Protein AF-A0A2N0WSQ0-F1 (afdb_monomer)

Mean predicted aligned error: 8.9 Å

Secondary structure (DSSP, 8-state):
-----------------PPPPPEEEEEESB-HHHHTTSS--SS-HHHHHHHHHTTTTSSSPPPGGG--EEEEE-TT--S--GGGGGSS-EEEEEGGGPPSSHHHHHHHHHHHTT-SEEEEPPBGGGTT-SB-HHHHHHHHTTHHHHHHHHHTT-EEEE---TT-TTTTTTS-TTTEEEEEEEEESSSEEE-HHHHHHT--HHHHSSSPEEEEEEEE-TTSEEEEEETTEEEEEEEEEEEEETTEEE-PPPBTB-S-PPPHHHHHHHHHHHHHHHHHTS----

Nearest PDB structures (foldseek):
  7lm7-assembly1_A  TM=5.265E-01  e=1.079E+00  Streptococcus pseudopneumoniae 5247
  1e0j-assembly1_B  TM=3.834E-01  e=8.957E-01  Escherichia phage T7
  3cqk-assembly1_B  TM=4.034E-01  e=4.217E+00  Escherichia coli

Sequence (282 aa):
MNIKQKALVITFASLLPLSAVAGDILMTGHDVLLHNNQTGAGSSFSNVAIDYLRGVGTTTPTASGSYDIGLVRDPGGLANTTVLDDYGAFSTFDISTVTPGAAGEATFSTFLAGIDLLVIASQANCGGCALSLTGSNTLNSFDTEIASFFNAGGDIWANSGANVSTYYDFLPPAVAASGPSISGSTGFTATAAGLAIGFDNSMLNGHQTHNKFTTFDSSFTIFETRSSEVITIGLRGGTIDGGGIIIEPPEGSTVGIPEPGSLALVGLSLLGFGAARYSKPK

pLDDT: mean 84.83, std 15.8, range [39.84, 98.5]

Radius of gyration: 24.07 Å; Cα contacts (8 Å, |Δi|>4): 563; chains: 1; bounding box: 72×50×78 Å

Solvent-accessible surface area (backbone atoms only — not comparable to full-atom values): 15291 Å² total; per-residue (Å²): 137,86,82,80,82,77,85,82,82,80,81,81,78,79,77,70,79,72,76,62,53,31,14,22,38,39,40,30,13,33,39,48,56,66,37,55,76,72,68,82,57,99,63,36,58,65,57,40,53,51,40,48,52,40,28,59,94,56,98,75,46,58,55,52,71,73,40,18,35,32,37,40,27,28,83,94,23,79,46,67,65,67,78,55,66,71,32,22,58,71,48,76,43,51,43,62,79,49,57,87,52,75,71,31,50,53,54,51,46,57,53,57,75,70,34,42,32,45,34,40,49,20,23,33,88,66,80,58,34,16,16,41,72,67,24,39,57,50,49,32,73,41,27,68,54,47,37,51,41,25,40,65,39,25,23,39,38,38,38,9,37,21,82,42,59,63,51,45,47,34,42,45,73,50,44,37,38,49,27,68,58,47,81,49,38,67,72,39,40,46,32,77,61,15,44,73,61,62,45,45,45,72,57,55,27,63,32,55,27,26,20,29,52,75,50,55,37,86,80,48,45,62,25,26,29,42,85,91,42,36,34,27,38,34,39,73,45,31,32,65,53,101,60,29,73,42,71,67,72,61,93,81,57,87,79,69,74,77,56,72,64,59,60,48,50,55,52,50,51,54,51,48,59,59,54,67,74,67,72,72,86,128

Foldseek 3Di:
DDDDDDDDDDDPPPPPPPQQFFFKEKEFLFQQQQQQPVLVDPQGPVNLVVCVRQPPVHPHGDDFQQAEEEEEFAPPFGDHPVVNVSGHHYYYDHQLVADDDDVSLVVVLVRLVRGQEYEYWEECVPPRITHHPSSQVSLLSNLVSVLVSSSNHRYYYYYRPQQDQCNPSSAQPQAFTWDHFDWFQDQKAFDPVLVVSPDGRSNSHRTTRTTFTPHHHPQWDQGMDRVPTGGMIMHGRWHRDPRHTDRDDPPPPPDDPPPVVVVVVVVVVVVVVVVVVPDDDD

Structure (mmCIF, N/CA/C/O backbone):
data_AF-A0A2N0WSQ0-F1
#
_entry.id   AF-A0A2N0WSQ0-F1
#
loop_
_atom_site.group_PDB
_atom_site.id
_atom_site.type_symbol
_atom_site.label_atom_id
_atom_site.label_alt_id
_atom_site.label_comp_id
_atom_site.label_asym_id
_atom_site.label_entity_id
_atom_site.label_seq_id
_atom_site.pdbx_PDB_ins_code
_atom_site.Cartn_x
_atom_site.Cartn_y
_atom_site.Cartn_z
_atom_site.occupancy
_atom_site.B_iso_or_equiv
_atom_site.auth_seq_id
_atom_site.auth_comp_id
_atom_site.auth_asym_id
_atom_site.auth_atom_id
_atom_site.pdbx_PDB_model_num
ATOM 1 N N . MET A 1 1 ? -51.439 -25.057 44.926 1.00 42.56 1 MET A N 1
ATOM 2 C CA . MET A 1 1 ? -50.888 -23.886 44.208 1.00 42.56 1 MET A CA 1
ATOM 3 C C . MET A 1 1 ? -49.653 -24.365 43.449 1.00 42.56 1 MET A C 1
ATOM 5 O O . MET A 1 1 ? -48.633 -24.621 44.069 1.00 42.56 1 MET A O 1
ATOM 9 N N . ASN A 1 2 ? -49.792 -24.652 42.149 1.00 39.84 2 ASN A N 1
ATOM 10 C CA . ASN A 1 2 ? -48.773 -25.343 41.343 1.00 39.84 2 ASN A CA 1
ATOM 11 C C . ASN A 1 2 ? -47.818 -24.335 40.691 1.00 39.84 2 ASN A C 1
ATOM 13 O O . ASN A 1 2 ? -48.189 -23.666 39.729 1.00 39.84 2 ASN A O 1
ATOM 17 N N . ILE A 1 3 ? -46.589 -24.247 41.198 1.00 48.81 3 ILE A N 1
ATOM 18 C CA . ILE A 1 3 ? -45.524 -23.425 40.613 1.00 48.81 3 ILE A CA 1
ATOM 19 C C . ILE A 1 3 ? -44.856 -24.251 39.508 1.00 48.81 3 ILE A C 1
ATOM 21 O O . ILE A 1 3 ? -44.069 -25.155 39.778 1.00 48.81 3 ILE A O 1
ATOM 25 N N . LYS A 1 4 ? -45.201 -23.973 38.246 1.00 54.62 4 LYS A N 1
ATOM 26 C CA . LYS A 1 4 ? -44.533 -24.571 37.081 1.00 54.62 4 LYS A CA 1
ATOM 27 C C . LYS A 1 4 ? -43.138 -23.947 36.934 1.00 54.62 4 LYS A C 1
ATOM 29 O O . LYS A 1 4 ? -43.025 -22.807 36.492 1.00 54.62 4 LYS A O 1
ATOM 34 N N . GLN A 1 5 ? -42.087 -24.682 37.300 1.00 50.94 5 GLN A N 1
ATOM 35 C CA . GLN A 1 5 ? -40.702 -24.310 36.997 1.00 50.94 5 GLN A CA 1
ATOM 36 C C . GLN A 1 5 ? -40.478 -24.381 35.481 1.00 50.94 5 GLN A C 1
ATOM 38 O O . GLN A 1 5 ? -40.511 -25.457 34.890 1.00 50.94 5 GLN A O 1
ATOM 43 N N . LYS A 1 6 ? -40.269 -23.228 34.841 1.00 58.78 6 LYS A N 1
ATOM 44 C CA . LYS A 1 6 ? -39.796 -23.155 33.455 1.00 58.78 6 LYS A CA 1
ATOM 45 C C . LYS A 1 6 ? -38.272 -23.289 33.470 1.00 58.78 6 LYS A C 1
ATOM 47 O O . LYS A 1 6 ? -37.595 -22.461 34.073 1.00 58.78 6 LYS A O 1
ATOM 52 N N . ALA A 1 7 ? -37.744 -24.342 32.851 1.00 58.41 7 ALA A N 1
ATOM 53 C CA . ALA A 1 7 ? -36.309 -24.514 32.659 1.00 58.41 7 ALA A CA 1
ATOM 54 C C . ALA A 1 7 ? -35.811 -23.497 31.618 1.00 58.41 7 ALA A C 1
ATOM 56 O O . ALA A 1 7 ? -36.240 -23.526 30.467 1.00 58.41 7 ALA A O 1
ATOM 57 N N . LEU A 1 8 ? -34.938 -22.582 32.038 1.00 59.72 8 LEU A N 1
ATOM 58 C CA . LEU A 1 8 ? -34.211 -21.677 31.152 1.00 59.72 8 LEU A CA 1
ATOM 59 C C . LEU A 1 8 ? -32.975 -22.421 30.633 1.00 59.72 8 LEU A C 1
ATOM 61 O O . LEU A 1 8 ? -32.041 -22.668 31.397 1.00 59.72 8 LEU A O 1
ATOM 65 N N . VAL A 1 9 ? -32.992 -22.807 29.359 1.00 64.00 9 VAL A N 1
ATOM 66 C CA . VAL A 1 9 ? -31.817 -23.329 28.652 1.00 64.00 9 VAL A CA 1
ATOM 67 C C . VAL A 1 9 ? -31.031 -22.124 28.145 1.00 64.00 9 VAL A C 1
ATOM 69 O O . VAL A 1 9 ? -31.503 -21.407 27.269 1.00 64.00 9 VAL A O 1
ATOM 72 N N . ILE A 1 10 ? -29.865 -21.865 28.739 1.00 61.44 10 ILE A N 1
ATOM 73 C CA . ILE A 1 10 ? -28.917 -20.861 28.247 1.00 61.44 10 ILE A CA 1
ATOM 74 C C . ILE A 1 10 ? -27.939 -21.603 27.338 1.00 61.44 10 ILE A C 1
ATOM 76 O O . ILE A 1 10 ? -27.069 -22.326 27.822 1.00 61.44 10 ILE A O 1
ATOM 80 N N . THR A 1 11 ? -28.109 -21.464 26.027 1.00 61.38 11 THR A N 1
ATOM 81 C CA . THR A 1 11 ? -27.149 -21.971 25.043 1.00 61.38 11 THR A CA 1
ATOM 82 C C . THR A 1 11 ? -25.977 -20.995 24.987 1.00 61.38 11 THR A C 1
ATOM 84 O O . THR A 1 11 ? -26.106 -19.905 24.438 1.00 61.38 11 THR A O 1
ATOM 87 N N . PHE A 1 12 ? -24.838 -21.363 25.573 1.00 57.19 12 PHE A N 1
ATOM 88 C CA . PHE A 1 12 ? -23.581 -20.654 25.341 1.00 57.19 12 PHE A CA 1
ATOM 89 C C . PHE A 1 12 ? -23.039 -21.089 23.978 1.00 57.19 12 PHE A C 1
ATOM 91 O O . PHE A 1 12 ? -22.420 -22.144 23.860 1.00 57.19 12 PHE A O 1
ATOM 98 N N . ALA A 1 13 ? -23.306 -20.299 22.938 1.00 62.03 13 ALA A N 1
ATOM 99 C CA . ALA A 1 13 ? -22.526 -20.379 21.713 1.00 62.03 13 ALA A CA 1
ATOM 100 C C . ALA A 1 13 ? -21.128 -19.843 22.045 1.00 62.03 13 ALA A C 1
ATOM 102 O O . ALA A 1 13 ? -20.957 -18.646 22.269 1.00 62.03 13 ALA A O 1
ATOM 103 N N . SER A 1 14 ? -20.143 -20.734 22.155 1.00 55.84 14 SER A N 1
ATOM 104 C CA . SER A 1 14 ? -18.740 -20.340 22.179 1.00 55.84 14 SER A CA 1
ATOM 105 C C . SER A 1 14 ? -18.428 -19.701 20.829 1.00 55.84 14 SER A C 1
ATOM 107 O O . SER A 1 14 ? -18.216 -20.406 19.843 1.00 55.84 14 SER A O 1
ATOM 109 N N . LEU A 1 15 ? -18.469 -18.371 20.775 1.00 51.91 15 LEU A N 1
ATOM 110 C CA . LEU A 1 15 ? -17.869 -17.604 19.695 1.00 51.91 15 LEU A CA 1
ATOM 111 C C . LEU A 1 15 ? -16.370 -17.875 19.792 1.00 51.91 15 LEU A C 1
ATOM 113 O O . LEU A 1 15 ? -15.678 -17.272 20.610 1.00 51.91 15 LEU A O 1
ATOM 117 N N . LEU A 1 16 ? -15.893 -18.869 19.042 1.00 55.31 16 LEU A N 1
ATOM 118 C CA . LEU A 1 16 ? -14.468 -18.981 18.785 1.00 55.31 16 LEU A CA 1
ATOM 119 C C . LEU A 1 16 ? -14.087 -17.665 18.102 1.00 55.31 16 LEU A C 1
ATOM 121 O O . LEU A 1 16 ? -14.733 -17.330 17.103 1.00 55.31 16 LEU A O 1
ATOM 125 N N . PRO A 1 17 ? -13.139 -16.886 18.649 1.00 55.03 17 PRO A N 1
ATOM 126 C CA . PRO A 1 17 ? -12.597 -15.772 17.900 1.00 55.03 17 PRO A CA 1
ATOM 127 C C . PRO A 1 17 ? -12.022 -16.384 16.625 1.00 55.03 17 PRO A C 1
ATOM 129 O O . PRO A 1 17 ? -11.081 -17.174 16.682 1.00 55.03 17 PRO A O 1
ATOM 132 N N . LEU A 1 18 ? -12.662 -16.109 15.490 1.00 54.22 18 LEU A N 1
ATOM 133 C CA . LEU A 1 18 ? -11.999 -16.281 14.209 1.00 54.22 18 LEU A CA 1
ATOM 134 C C . LEU A 1 18 ? -10.769 -15.383 14.301 1.00 54.22 18 LEU A C 1
ATOM 136 O O . LEU A 1 18 ? -10.914 -14.222 14.702 1.00 54.22 18 LEU A O 1
ATOM 140 N N . SER A 1 19 ? -9.579 -15.928 14.042 1.00 56.22 19 SER A N 1
ATOM 141 C CA . SER A 1 19 ? -8.397 -15.086 13.922 1.00 56.22 19 SER A CA 1
ATOM 142 C C . SER A 1 19 ? -8.751 -13.988 12.935 1.00 56.22 19 SER A C 1
ATOM 144 O O . SER A 1 19 ? -9.238 -14.281 11.840 1.00 56.22 19 SER A O 1
ATOM 146 N N . ALA A 1 20 ? -8.587 -12.730 13.342 1.00 60.12 20 ALA A N 1
ATOM 147 C CA . ALA A 1 20 ? -8.616 -11.658 12.369 1.00 60.12 20 ALA A CA 1
ATOM 148 C C . ALA A 1 20 ? -7.551 -12.011 11.328 1.00 60.12 20 ALA A C 1
ATOM 150 O O . ALA A 1 20 ? -6.412 -12.334 11.684 1.00 60.12 20 ALA A O 1
ATOM 151 N N . VAL A 1 21 ? -7.962 -12.083 10.064 1.00 73.25 21 VAL A N 1
ATOM 152 C CA . VAL A 1 21 ? -7.012 -12.284 8.979 1.00 73.25 21 VAL A CA 1
ATOM 153 C C . VAL A 1 21 ? -6.207 -11.002 8.933 1.00 73.25 21 VAL A C 1
ATOM 155 O O . VAL A 1 21 ? -6.758 -9.925 8.762 1.00 73.25 21 VAL A O 1
ATOM 158 N N . ALA A 1 22 ? -4.924 -11.131 9.205 1.00 82.25 22 ALA A N 1
ATOM 159 C CA . ALA A 1 22 ? -3.946 -10.082 9.050 1.00 82.25 22 ALA A CA 1
ATOM 160 C C . ALA A 1 22 ? -3.953 -9.545 7.603 1.00 82.25 22 ALA A C 1
ATOM 162 O O . ALA A 1 22 ? -4.012 -10.351 6.674 1.00 82.25 22 ALA A O 1
ATOM 163 N N . GLY A 1 23 ? -3.904 -8.223 7.416 1.00 93.50 23 GLY A N 1
ATOM 164 C CA . GLY A 1 23 ? -3.898 -7.611 6.086 1.00 93.50 23 GLY A CA 1
ATOM 165 C C . GLY A 1 23 ? -2.594 -7.831 5.308 1.00 93.50 23 GLY A C 1
ATOM 166 O O . GLY A 1 23 ? -1.564 -8.271 5.841 1.00 93.50 23 GLY A O 1
ATOM 167 N N . ASP A 1 24 ? -2.626 -7.448 4.038 1.00 96.75 24 ASP A N 1
ATOM 168 C CA . ASP A 1 24 ? -1.500 -7.422 3.114 1.00 96.75 24 ASP A CA 1
ATOM 169 C C . ASP A 1 24 ? -1.030 -5.972 2.870 1.00 96.75 24 ASP A C 1
ATOM 171 O O . ASP A 1 24 ? -1.794 -5.005 2.909 1.00 96.75 24 ASP A O 1
ATOM 175 N N . ILE A 1 25 ? 0.269 -5.796 2.612 1.00 97.56 25 ILE A N 1
ATOM 176 C CA . ILE A 1 25 ? 0.863 -4.486 2.294 1.00 97.56 25 ILE A CA 1
ATOM 177 C C . ILE A 1 25 ? 1.639 -4.591 0.989 1.00 97.56 25 ILE A C 1
ATOM 179 O O . ILE A 1 25 ? 2.419 -5.522 0.795 1.00 97.56 25 ILE A O 1
ATOM 183 N N . LEU A 1 26 ? 1.513 -3.592 0.122 1.00 98.00 26 LEU A N 1
ATOM 184 C CA . LEU A 1 26 ? 2.417 -3.364 -0.997 1.00 98.00 26 LEU A CA 1
ATOM 185 C C . LEU A 1 26 ? 2.857 -1.906 -0.990 1.00 98.00 26 LEU A C 1
ATOM 187 O O . LEU A 1 26 ? 2.043 -0.986 -0.947 1.00 98.00 26 LEU A O 1
ATOM 191 N N . MET A 1 27 ? 4.163 -1.680 -1.048 1.00 97.38 27 MET A N 1
ATOM 192 C CA . MET A 1 27 ? 4.730 -0.338 -1.098 1.00 97.38 27 MET A CA 1
ATOM 193 C C . MET A 1 27 ? 5.705 -0.236 -2.252 1.00 97.38 27 MET A C 1
ATOM 195 O O . MET A 1 27 ? 6.513 -1.137 -2.484 1.00 97.38 27 MET A O 1
ATOM 199 N N . THR A 1 28 ? 5.639 0.877 -2.972 1.00 96.06 28 THR A N 1
ATOM 200 C CA . THR A 1 28 ? 6.492 1.112 -4.132 1.00 96.06 28 THR A CA 1
ATOM 201 C C . THR A 1 28 ? 7.039 2.530 -4.161 1.00 96.06 28 THR A C 1
ATOM 203 O O . THR A 1 28 ? 6.367 3.486 -3.784 1.00 96.06 28 THR A O 1
ATOM 206 N N . GLY A 1 29 ? 8.271 2.668 -4.646 1.00 94.38 29 GLY A N 1
ATOM 207 C CA . GLY A 1 29 ? 8.898 3.948 -4.952 1.00 94.38 29 GLY A CA 1
ATOM 208 C C . GLY A 1 29 ? 8.416 4.589 -6.256 1.00 94.38 29 GLY A C 1
ATOM 209 O O . GLY A 1 29 ? 8.861 5.693 -6.583 1.00 94.38 29 GLY A O 1
ATOM 210 N N . HIS A 1 30 ? 7.543 3.908 -7.006 1.00 92.88 30 HIS A N 1
ATOM 211 C CA . HIS A 1 30 ? 6.938 4.400 -8.244 1.00 92.88 30 HIS A CA 1
ATOM 212 C C . HIS A 1 30 ? 5.744 5.321 -7.989 1.00 92.88 30 HIS A C 1
ATOM 214 O O . HIS A 1 30 ? 4.991 5.167 -7.025 1.00 92.88 30 HIS A O 1
ATOM 220 N N . ASP A 1 31 ? 5.526 6.263 -8.899 1.00 88.62 31 ASP A N 1
ATOM 221 C CA . ASP A 1 31 ? 4.331 7.108 -8.972 1.00 88.62 31 ASP A CA 1
ATOM 222 C C . ASP A 1 31 ? 3.238 6.499 -9.868 1.00 88.62 31 ASP A C 1
ATOM 224 O O . ASP A 1 31 ? 2.673 7.133 -10.765 1.00 88.62 31 ASP A O 1
ATOM 228 N N . VAL A 1 32 ? 2.926 5.229 -9.602 1.00 89.19 32 VAL A N 1
ATOM 229 C CA . VAL A 1 32 ? 2.147 4.353 -10.488 1.00 89.19 32 VAL A CA 1
ATOM 230 C C . VAL A 1 32 ? 0.831 4.976 -10.936 1.00 89.19 32 VAL A C 1
ATOM 232 O O . VAL A 1 32 ? 0.532 4.955 -12.127 1.00 89.19 32 VAL A O 1
ATOM 235 N N . LEU A 1 33 ? 0.052 5.545 -10.011 1.00 86.69 33 LEU A N 1
ATOM 236 C CA . LEU A 1 33 ? -1.279 6.080 -10.319 1.00 86.69 33 LEU A CA 1
ATOM 237 C C . LEU A 1 33 ? -1.236 7.175 -11.400 1.00 86.69 33 LEU A C 1
ATOM 239 O O . LEU A 1 33 ? -2.073 7.182 -12.298 1.00 86.69 33 LEU A O 1
ATOM 243 N N . LEU A 1 34 ? -0.216 8.039 -11.386 1.00 84.06 34 LEU A N 1
ATOM 244 C CA . LEU A 1 34 ? -0.042 9.098 -12.386 1.00 84.06 34 LEU A CA 1
ATOM 245 C C . LEU A 1 34 ? 0.367 8.533 -13.758 1.00 84.06 34 LEU A C 1
ATOM 247 O O . LEU A 1 34 ? -0.054 9.042 -14.800 1.00 84.06 34 LEU A O 1
ATOM 251 N N . HIS A 1 35 ? 1.163 7.462 -13.767 1.00 81.56 35 HIS A N 1
ATOM 252 C CA . HIS A 1 35 ? 1.796 6.923 -14.973 1.00 81.56 35 HIS A CA 1
ATOM 253 C C . HIS A 1 35 ? 1.149 5.637 -15.511 1.00 81.56 35 HIS A C 1
ATOM 255 O O . HIS A 1 35 ? 1.645 5.069 -16.485 1.00 81.56 35 HIS A O 1
ATOM 261 N N . ASN A 1 36 ? 0.025 5.195 -14.940 1.00 73.62 36 ASN A N 1
ATOM 262 C CA . ASN A 1 36 ? -0.560 3.869 -15.169 1.00 73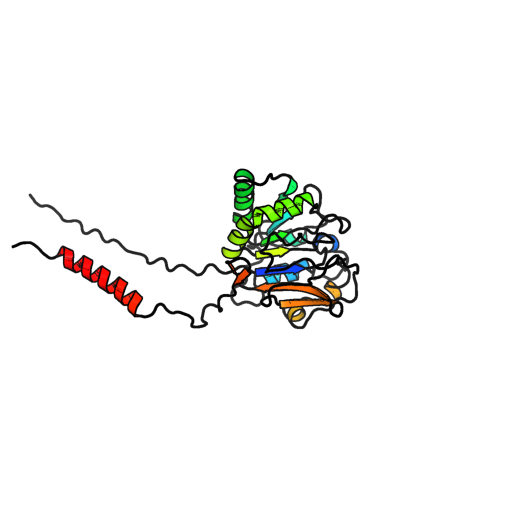.62 36 ASN A CA 1
ATOM 263 C C . ASN A 1 36 ? -0.928 3.547 -16.639 1.00 73.62 36 ASN A C 1
ATOM 265 O O . ASN A 1 36 ? -1.044 2.381 -16.996 1.00 73.62 36 ASN A O 1
ATOM 269 N N . ASN A 1 37 ? -1.047 4.556 -17.515 1.00 65.50 37 ASN A N 1
ATOM 270 C CA . ASN A 1 37 ? -1.377 4.385 -18.942 1.00 65.50 37 ASN A CA 1
ATOM 271 C C . ASN A 1 37 ? -0.247 4.792 -19.910 1.00 65.50 37 ASN A C 1
ATOM 273 O O . ASN A 1 37 ? -0.475 4.861 -21.118 1.00 65.50 37 ASN A O 1
ATOM 277 N N . GLN A 1 38 ? 0.959 5.097 -19.424 1.00 65.19 38 GLN A N 1
ATOM 278 C CA . GLN A 1 38 ? 2.028 5.619 -20.289 1.00 65.19 38 GLN A CA 1
ATOM 279 C C . GLN A 1 38 ? 2.790 4.539 -21.069 1.00 65.19 38 GLN A C 1
ATOM 281 O O . GLN A 1 38 ? 3.409 4.851 -22.084 1.00 65.19 38 GLN A O 1
ATOM 286 N N . THR A 1 39 ? 2.733 3.275 -20.647 1.00 58.28 39 THR A N 1
ATOM 287 C CA . THR A 1 39 ? 3.559 2.198 -21.222 1.00 58.28 39 THR A CA 1
ATOM 288 C C . THR A 1 39 ? 2.859 1.380 -22.311 1.00 58.28 39 THR A C 1
ATOM 290 O O . THR A 1 39 ? 3.507 0.574 -22.973 1.00 58.28 39 THR A O 1
ATOM 293 N N . GLY A 1 40 ? 1.556 1.584 -22.553 1.00 53.59 40 GLY A N 1
ATOM 294 C CA . GLY A 1 40 ? 0.809 0.905 -23.625 1.00 53.59 40 GLY A CA 1
ATOM 295 C C . GLY A 1 40 ? 0.697 -0.625 -23.489 1.00 53.59 40 GLY A C 1
ATOM 296 O O . GLY A 1 40 ? 0.152 -1.269 -24.385 1.00 53.59 40 GLY A O 1
ATOM 297 N N . ALA A 1 41 ? 1.191 -1.211 -22.394 1.00 48.31 41 ALA A N 1
ATOM 298 C CA . ALA A 1 41 ? 1.110 -2.636 -22.101 1.00 48.31 41 ALA A CA 1
ATOM 299 C C . ALA A 1 41 ? -0.162 -2.932 -21.292 1.00 48.31 41 ALA A C 1
ATOM 301 O O . ALA A 1 41 ? -0.418 -2.314 -20.263 1.00 48.31 41 ALA A O 1
ATOM 302 N N . GLY A 1 42 ? -0.972 -3.877 -21.774 1.00 43.56 42 GLY A N 1
ATOM 303 C CA . GLY A 1 42 ? -2.310 -4.220 -21.268 1.00 43.56 42 GLY A CA 1
ATOM 304 C C . GLY A 1 42 ? -2.385 -4.863 -19.874 1.00 43.56 42 GLY A C 1
ATOM 305 O O . GLY A 1 42 ? -3.411 -5.450 -19.548 1.00 43.56 42 GLY A O 1
ATOM 306 N N . SER A 1 43 ? -1.345 -4.753 -19.051 1.00 55.66 43 SER A N 1
ATOM 307 C CA . SER A 1 43 ? -1.357 -5.102 -17.629 1.00 55.66 43 SER A CA 1
ATOM 308 C C . SER A 1 43 ? -0.728 -3.952 -16.856 1.00 55.66 43 SER A C 1
ATOM 310 O O . SER A 1 43 ? 0.492 -3.806 -16.793 1.00 55.66 43 SER A O 1
ATOM 312 N N . SER A 1 44 ? -1.581 -3.092 -16.319 1.00 82.44 44 SER A N 1
ATOM 313 C CA . SER A 1 44 ? -1.161 -1.942 -15.534 1.00 82.44 44 SER A CA 1
ATOM 314 C C . SER A 1 44 ? -0.531 -2.441 -14.221 1.00 82.44 44 SER A C 1
ATOM 316 O O . SER A 1 44 ? -1.024 -3.403 -13.629 1.00 82.44 44 SER A O 1
ATOM 318 N N . PHE A 1 45 ? 0.563 -1.822 -13.757 1.00 91.31 45 PHE A N 1
ATOM 319 C CA . PHE A 1 45 ? 1.192 -2.136 -12.461 1.00 91.31 45 PHE A CA 1
ATOM 320 C C . PHE A 1 45 ? 0.142 -2.224 -11.344 1.00 91.31 45 PHE A C 1
ATOM 322 O O . PHE A 1 45 ? 0.199 -3.115 -10.499 1.00 91.31 45 PHE A O 1
ATOM 329 N N . SER A 1 46 ? -0.849 -1.326 -11.377 1.00 91.81 46 SER A N 1
ATOM 330 C CA . SER A 1 46 ? -1.959 -1.293 -10.424 1.00 91.81 46 SER A CA 1
ATOM 331 C C . SER A 1 46 ? -2.749 -2.599 -10.373 1.00 91.81 46 SER A C 1
ATOM 333 O O . SER A 1 46 ? -3.082 -3.038 -9.282 1.00 91.81 46 SER A O 1
ATOM 335 N N . ASN A 1 47 ? -3.001 -3.256 -11.510 1.00 92.75 47 ASN A N 1
ATOM 336 C CA . ASN A 1 47 ? -3.726 -4.530 -11.518 1.00 92.75 47 ASN A CA 1
ATOM 337 C C . ASN A 1 47 ? -2.954 -5.626 -10.794 1.00 92.75 47 ASN A C 1
ATOM 339 O O . ASN A 1 47 ? -3.530 -6.337 -9.984 1.00 92.75 47 ASN A O 1
ATOM 343 N N . VAL A 1 48 ? -1.645 -5.726 -11.033 1.00 94.94 48 VAL A N 1
ATOM 344 C CA . VAL A 1 48 ? -0.802 -6.702 -10.330 1.00 94.94 48 VAL A CA 1
ATOM 345 C C . VAL A 1 48 ? -0.723 -6.386 -8.837 1.00 94.94 48 VAL A C 1
ATOM 347 O O . VAL A 1 48 ? -0.800 -7.296 -8.017 1.00 94.94 48 VAL A O 1
ATOM 350 N N . ALA A 1 49 ? -0.618 -5.105 -8.472 1.00 95.81 49 ALA A N 1
ATOM 351 C CA . ALA A 1 49 ? -0.604 -4.693 -7.073 1.00 95.81 49 ALA A CA 1
ATOM 352 C C . ALA A 1 49 ? -1.916 -5.048 -6.353 1.00 95.81 49 ALA A C 1
ATOM 354 O O . ALA A 1 49 ? -1.879 -5.627 -5.272 1.00 95.81 49 ALA A O 1
ATOM 355 N N . ILE A 1 50 ? -3.068 -4.759 -6.963 1.00 96.50 50 ILE A N 1
ATOM 356 C CA . ILE A 1 50 ? -4.380 -5.046 -6.370 1.00 96.50 50 ILE A CA 1
ATOM 357 C C . ILE A 1 50 ? -4.660 -6.553 -6.364 1.00 96.50 50 ILE A C 1
ATOM 359 O O . ILE A 1 50 ? -5.152 -7.071 -5.367 1.00 96.50 50 ILE A O 1
ATOM 363 N N . ASP A 1 51 ? -4.292 -7.283 -7.422 1.00 96.88 51 ASP A N 1
ATOM 364 C CA . ASP A 1 51 ? -4.368 -8.747 -7.457 1.00 96.88 51 ASP A CA 1
ATOM 365 C C . ASP A 1 51 ? -3.528 -9.381 -6.346 1.00 96.88 51 ASP A C 1
ATOM 367 O O . ASP A 1 51 ? -3.974 -10.320 -5.683 1.00 96.88 51 ASP A O 1
ATOM 371 N N . TYR A 1 52 ? -2.329 -8.853 -6.105 1.00 97.56 52 TYR A N 1
ATOM 372 C CA . TYR A 1 52 ? -1.502 -9.288 -4.992 1.00 97.56 52 TYR A CA 1
ATOM 373 C C . TYR A 1 52 ? -2.202 -9.070 -3.642 1.00 97.56 52 TYR A C 1
ATOM 375 O O . TYR A 1 52 ? -2.248 -10.022 -2.863 1.00 97.56 52 TYR A O 1
ATOM 383 N N . LEU A 1 53 ? -2.756 -7.880 -3.394 1.00 97.69 53 LEU A N 1
ATOM 38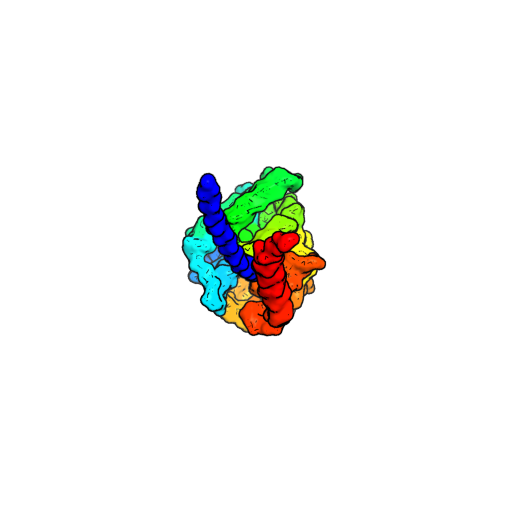4 C CA . LEU A 1 53 ? -3.365 -7.505 -2.109 1.00 97.69 53 LEU A CA 1
ATOM 385 C C . LEU A 1 53 ? -4.668 -8.255 -1.834 1.00 97.69 53 LEU A C 1
ATOM 387 O O . LEU A 1 53 ? -4.828 -8.835 -0.774 1.00 97.69 53 LEU A O 1
ATOM 391 N N . ARG A 1 54 ? -5.538 -8.418 -2.837 1.00 96.81 54 ARG A N 1
ATOM 392 C CA . ARG A 1 54 ? -6.762 -9.230 -2.693 1.00 96.81 54 ARG A CA 1
ATOM 393 C C . ARG A 1 54 ? -6.493 -10.738 -2.592 1.00 96.81 54 ARG A C 1
ATOM 395 O O . ARG A 1 54 ? -7.422 -11.542 -2.673 1.00 96.81 54 ARG A O 1
ATOM 402 N N . GLY A 1 55 ? -5.228 -11.154 -2.516 1.00 95.94 55 GLY A N 1
ATOM 403 C CA . GLY A 1 55 ? -4.834 -12.535 -2.283 1.00 95.94 55 GLY A CA 1
ATOM 404 C C . GLY A 1 55 ? -4.834 -13.437 -3.518 1.00 95.94 55 GLY A C 1
ATOM 405 O O . GLY A 1 55 ? -4.929 -14.659 -3.362 1.00 95.94 55 GLY A O 1
ATOM 406 N N . VAL A 1 56 ? -4.708 -12.918 -4.748 1.00 95.38 56 VAL A N 1
ATOM 407 C CA . VAL A 1 56 ? -4.514 -13.779 -5.934 1.00 95.38 56 VAL A CA 1
ATOM 408 C C . VAL A 1 56 ? -3.288 -14.668 -5.732 1.00 95.38 56 VAL A C 1
ATOM 410 O O . VAL A 1 56 ? -2.242 -14.244 -5.232 1.00 95.38 56 VAL A O 1
ATOM 413 N N . GLY A 1 57 ? -3.443 -15.946 -6.077 1.00 92.31 57 GLY A N 1
ATOM 414 C CA . GLY A 1 57 ? -2.438 -16.977 -5.823 1.00 92.31 57 GLY A CA 1
ATOM 415 C C . GLY A 1 57 ? -2.481 -17.575 -4.411 1.00 92.31 57 GLY A C 1
ATOM 416 O O . GLY A 1 57 ? -1.686 -18.468 -4.130 1.00 92.31 57 GLY A O 1
ATOM 417 N N . THR A 1 58 ? -3.393 -17.136 -3.534 1.00 91.38 58 THR A N 1
ATOM 418 C CA . THR A 1 58 ? -3.699 -17.815 -2.259 1.00 91.38 58 THR A CA 1
ATOM 419 C C . THR A 1 58 ? -4.913 -18.743 -2.390 1.00 91.38 58 THR A C 1
ATOM 421 O O . THR A 1 58 ? -5.519 -18.869 -3.456 1.00 91.38 58 THR A O 1
ATOM 424 N N . THR A 1 59 ? -5.277 -19.420 -1.299 1.00 88.81 59 THR A N 1
ATOM 425 C CA . THR A 1 59 ? -6.442 -20.314 -1.232 1.00 88.81 59 THR A CA 1
ATOM 426 C C . THR A 1 59 ? -7.783 -19.585 -1.216 1.00 88.81 59 THR A C 1
ATOM 428 O O . THR A 1 59 ? -8.800 -20.197 -1.539 1.00 88.81 59 THR A O 1
ATOM 431 N N . THR A 1 60 ? -7.806 -18.310 -0.826 1.00 89.06 60 THR A N 1
ATOM 432 C CA . THR A 1 60 ? -9.036 -17.544 -0.573 1.00 89.06 60 THR A CA 1
ATOM 4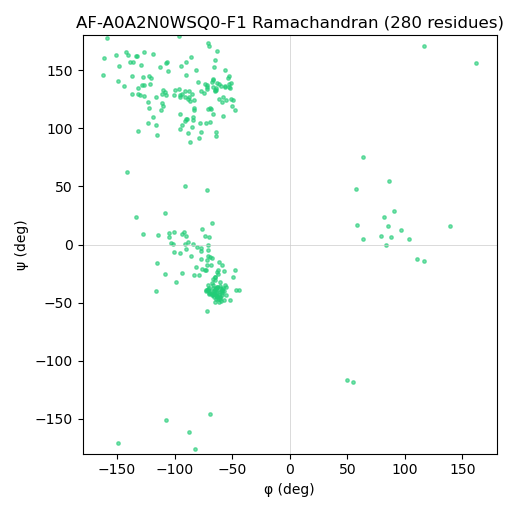33 C C . THR A 1 60 ? -8.904 -16.099 -1.065 1.00 89.06 60 THR A C 1
ATOM 435 O O . THR A 1 60 ? -8.965 -15.180 -0.253 1.00 89.06 60 THR A O 1
ATOM 438 N N . PRO A 1 61 ? -8.703 -15.867 -2.377 1.00 94.81 61 PRO A N 1
ATOM 439 C CA . PRO A 1 61 ? -8.677 -14.512 -2.912 1.00 94.81 61 PRO A CA 1
ATOM 440 C C . PRO A 1 61 ? -10.051 -13.844 -2.796 1.00 94.81 61 PRO A C 1
ATOM 442 O O . PRO A 1 61 ? -11.077 -14.470 -3.087 1.00 94.81 61 PRO A O 1
ATOM 445 N N . THR A 1 62 ? -10.067 -12.552 -2.484 1.00 95.69 62 THR A N 1
ATOM 446 C CA . THR A 1 62 ? -11.272 -11.727 -2.597 1.00 95.69 62 THR A CA 1
ATOM 447 C C . THR A 1 62 ? -11.583 -11.484 -4.076 1.00 95.69 62 THR A C 1
ATOM 449 O O . THR A 1 62 ? -10.697 -11.241 -4.910 1.00 95.69 62 THR A O 1
ATOM 452 N N . ALA A 1 63 ? -12.860 -11.614 -4.441 1.00 96.69 63 ALA A N 1
ATOM 453 C CA . ALA A 1 63 ? -13.319 -11.360 -5.802 1.00 96.69 63 ALA A CA 1
ATOM 454 C C . ALA A 1 63 ? -13.174 -9.867 -6.131 1.00 96.69 63 ALA A C 1
ATOM 456 O O . ALA A 1 63 ? -13.561 -9.030 -5.324 1.00 96.69 63 ALA A O 1
ATOM 457 N N . SER A 1 64 ? -12.664 -9.530 -7.321 1.00 96.25 64 SER A N 1
ATOM 458 C CA . SER A 1 64 ? -12.378 -8.135 -7.693 1.00 96.25 64 SER A CA 1
ATOM 459 C C . SER A 1 64 ? -13.592 -7.211 -7.551 1.00 96.25 64 SER A C 1
ATOM 461 O O . SER A 1 64 ? -13.471 -6.143 -6.972 1.00 96.25 64 SER A O 1
ATOM 463 N N . GLY A 1 65 ? -14.778 -7.649 -7.991 1.00 96.75 65 GLY A N 1
ATOM 464 C CA . GLY A 1 65 ? -16.027 -6.879 -7.883 1.00 96.75 65 GLY A CA 1
ATOM 465 C C . GLY A 1 65 ? -16.627 -6.789 -6.472 1.00 96.75 65 GLY A C 1
ATOM 466 O O . GLY A 1 65 ? -17.762 -6.346 -6.323 1.00 96.75 65 GLY A O 1
ATOM 467 N N . SER A 1 66 ? -15.926 -7.273 -5.448 1.00 96.88 66 SER A N 1
ATOM 468 C CA . SER A 1 66 ? -16.307 -7.174 -4.031 1.00 96.88 66 SER A CA 1
ATOM 469 C C . SER A 1 66 ? -15.129 -6.720 -3.170 1.00 96.88 66 SER A C 1
ATOM 471 O O . SER A 1 66 ? -15.080 -7.066 -1.999 1.00 96.88 66 SER A O 1
ATOM 473 N N . TYR A 1 67 ? -14.159 -6.046 -3.786 1.00 97.75 67 TYR A N 1
ATOM 474 C CA . TYR A 1 67 ? -12.963 -5.546 -3.131 1.00 97.75 67 TYR A CA 1
ATOM 475 C C . TYR A 1 67 ? -12.991 -4.021 -3.204 1.00 97.75 67 TYR A C 1
ATOM 477 O O . TYR A 1 67 ? -12.656 -3.432 -4.236 1.00 97.75 67 TYR A O 1
ATOM 485 N N . ASP A 1 68 ? -13.517 -3.408 -2.151 1.00 97.94 68 ASP A N 1
ATOM 486 C CA . ASP A 1 68 ? -13.807 -1.984 -2.069 1.00 97.94 68 ASP A CA 1
ATOM 487 C C . ASP A 1 68 ? -12.509 -1.196 -1.835 1.00 97.94 68 ASP A C 1
ATOM 489 O O . ASP A 1 68 ? -11.691 -1.527 -0.977 1.00 97.94 68 ASP A O 1
ATOM 493 N N . ILE A 1 69 ? -12.294 -0.134 -2.609 1.00 97.94 69 ILE A N 1
ATOM 494 C CA . ILE A 1 69 ? -11.040 0.622 -2.639 1.00 97.94 69 ILE A CA 1
ATOM 495 C C . ILE A 1 69 ? -11.278 2.051 -2.153 1.00 97.94 69 ILE A C 1
ATOM 497 O O . ILE A 1 69 ? -12.103 2.793 -2.695 1.00 97.94 69 ILE A O 1
ATOM 501 N N . GLY A 1 70 ? -10.488 2.478 -1.171 1.00 96.94 70 GLY A N 1
ATOM 502 C CA . GLY A 1 70 ? -10.418 3.859 -0.716 1.00 96.94 70 GLY A CA 1
ATOM 503 C C . GLY A 1 70 ? -9.087 4.497 -1.068 1.00 96.94 70 GLY A C 1
ATOM 504 O O . GLY A 1 70 ? -8.029 3.967 -0.751 1.00 96.94 70 GLY A O 1
ATOM 505 N N . LEU A 1 71 ? -9.128 5.675 -1.682 1.00 95.75 71 LEU A N 1
ATOM 506 C CA . LEU A 1 71 ? -7.936 6.411 -2.088 1.00 95.75 71 LEU A CA 1
ATOM 507 C C . LEU A 1 71 ? -7.750 7.697 -1.289 1.00 95.75 71 LEU A C 1
ATOM 509 O O . LEU A 1 71 ? -8.537 8.639 -1.408 1.00 95.75 71 LEU A O 1
ATOM 513 N N . VAL A 1 72 ? -6.665 7.751 -0.523 1.00 95.81 72 VAL A N 1
ATOM 514 C CA . VAL A 1 72 ? -6.255 8.922 0.253 1.00 95.81 72 VAL A CA 1
ATOM 515 C C . VAL A 1 72 ? -5.389 9.850 -0.591 1.00 95.81 72 VAL A C 1
ATOM 517 O O . VAL A 1 72 ? -4.376 9.443 -1.169 1.00 95.81 72 VAL A O 1
ATOM 520 N N . ARG A 1 73 ? -5.789 11.121 -0.640 1.00 94.19 73 ARG A N 1
ATOM 521 C CA . ARG A 1 73 ? -5.134 12.189 -1.404 1.00 94.19 73 ARG A CA 1
ATOM 522 C C . ARG A 1 73 ? -5.489 13.566 -0.851 1.00 94.19 73 ARG A C 1
ATOM 524 O O . ARG A 1 73 ? -6.328 13.685 0.026 1.00 94.19 73 ARG A O 1
ATOM 531 N N . ASP A 1 74 ? -4.927 14.612 -1.429 1.00 93.19 74 ASP A N 1
ATOM 532 C CA . ASP A 1 74 ? -5.422 15.979 -1.326 1.00 93.19 74 ASP A CA 1
ATOM 533 C C . ASP A 1 74 ? -6.426 16.318 -2.441 1.00 93.19 74 ASP A C 1
ATOM 535 O O . ASP A 1 74 ? -6.391 15.716 -3.528 1.00 93.19 74 ASP A O 1
ATOM 539 N N . PRO A 1 75 ? -7.293 17.326 -2.210 1.00 88.12 75 PRO A N 1
ATOM 540 C CA . PRO A 1 75 ? -8.229 17.813 -3.211 1.00 88.12 75 PRO A CA 1
ATOM 541 C C . PRO A 1 75 ? -7.548 18.184 -4.533 1.00 88.12 75 PRO A C 1
ATOM 543 O O . PRO A 1 75 ? -6.538 18.886 -4.568 1.00 88.12 75 PRO A O 1
ATOM 546 N N . GLY A 1 76 ? -8.155 17.759 -5.644 1.00 76.38 76 GLY A N 1
ATOM 547 C CA . GLY A 1 76 ? -7.761 18.168 -6.998 1.00 76.38 76 GLY A CA 1
ATOM 548 C C . GLY A 1 76 ? -6.537 17.457 -7.589 1.00 76.38 76 GLY A C 1
ATOM 549 O O . GLY A 1 76 ? -6.092 17.849 -8.664 1.00 76.38 76 GLY A O 1
ATOM 550 N N . GLY A 1 77 ? -5.997 16.431 -6.919 1.00 67.12 77 GLY A N 1
ATOM 551 C CA . GLY A 1 77 ? -4.630 15.969 -7.175 1.00 67.12 77 GLY A CA 1
ATOM 552 C C . GLY A 1 77 ? -4.392 14.695 -7.996 1.00 67.12 77 GLY A C 1
ATOM 553 O O . GLY A 1 77 ? -3.227 14.343 -8.125 1.00 67.12 77 GLY A O 1
ATOM 554 N N . LEU A 1 78 ? -5.383 13.969 -8.538 1.00 65.31 78 LEU A N 1
ATOM 555 C CA . LEU A 1 78 ? -5.070 12.715 -9.260 1.00 65.31 78 LEU A CA 1
ATOM 556 C C . LEU A 1 78 ? -5.271 12.749 -10.766 1.00 65.31 78 LEU A C 1
ATOM 558 O O . LEU A 1 78 ? -6.343 13.078 -11.272 1.00 65.31 78 LEU A O 1
ATOM 562 N N . ALA A 1 79 ? -4.242 12.242 -11.438 1.00 60.44 79 ALA A N 1
ATOM 563 C CA . ALA A 1 79 ? -4.311 11.670 -12.761 1.00 60.44 79 ALA A CA 1
ATOM 564 C C . ALA A 1 79 ? -4.684 10.184 -12.647 1.00 60.44 79 ALA A C 1
ATOM 566 O O . ALA A 1 79 ? -4.010 9.416 -11.975 1.00 60.44 79 ALA A O 1
ATOM 567 N N . ASN A 1 80 ? -5.768 9.815 -13.323 1.00 72.62 80 ASN A N 1
ATOM 568 C CA . ASN A 1 80 ? -6.090 8.461 -13.764 1.00 72.62 80 ASN A CA 1
ATOM 569 C C . ASN A 1 80 ? -6.319 7.364 -12.701 1.00 72.62 80 ASN A C 1
ATOM 571 O O . ASN A 1 80 ? -5.535 6.432 -12.544 1.00 72.62 80 ASN A O 1
ATOM 575 N N . THR A 1 81 ? -7.480 7.417 -12.050 1.00 83.75 81 THR A N 1
ATOM 576 C CA . THR A 1 81 ? -7.974 6.357 -11.156 1.00 83.75 81 THR A CA 1
ATOM 577 C C . THR A 1 81 ? -8.809 5.297 -11.871 1.00 83.75 81 THR A C 1
ATOM 579 O O . THR A 1 81 ? -9.375 4.453 -11.194 1.00 83.75 81 THR A O 1
ATOM 582 N N . THR A 1 82 ? -8.908 5.307 -13.208 1.00 84.38 82 THR A N 1
ATOM 583 C CA . THR A 1 82 ? -9.884 4.455 -13.920 1.00 84.38 82 THR A CA 1
ATOM 584 C C . THR A 1 82 ? -9.646 2.966 -13.707 1.00 84.38 82 THR A C 1
ATOM 586 O O . THR A 1 82 ? -10.571 2.179 -13.804 1.00 84.38 82 THR A O 1
ATOM 589 N N . VAL A 1 83 ? -8.407 2.572 -13.406 1.00 83.75 83 VAL A N 1
ATOM 590 C CA . VAL A 1 83 ? -8.079 1.184 -13.060 1.00 83.75 83 VAL A CA 1
ATOM 591 C C . VAL A 1 83 ? -8.743 0.729 -11.758 1.00 83.75 83 VAL A C 1
ATOM 593 O O . VAL A 1 83 ? -9.003 -0.451 -11.582 1.00 83.75 83 VAL A O 1
ATOM 596 N N . LEU A 1 84 ? -9.020 1.656 -10.839 1.00 88.12 84 LEU A N 1
ATOM 597 C CA . LEU A 1 84 ? -9.666 1.352 -9.564 1.00 88.12 84 LEU A CA 1
ATOM 598 C C . LEU A 1 84 ? -11.173 1.120 -9.746 1.00 88.12 84 LEU A C 1
ATOM 600 O O . LEU A 1 84 ? -11.774 0.433 -8.928 1.00 88.12 84 LEU A O 1
ATOM 604 N N . ASP A 1 85 ? -11.757 1.626 -10.839 1.00 86.75 85 ASP A N 1
ATOM 605 C CA . ASP A 1 85 ? -13.181 1.465 -11.161 1.00 86.75 85 ASP A CA 1
ATOM 606 C C . ASP A 1 85 ? -13.533 0.026 -11.604 1.00 86.75 85 ASP A C 1
ATOM 608 O O . ASP A 1 85 ? -14.711 -0.327 -11.653 1.00 86.75 85 ASP A O 1
ATOM 612 N N . ASP A 1 86 ? -12.533 -0.814 -11.913 1.00 89.62 86 ASP A N 1
ATOM 613 C CA . ASP A 1 86 ? -12.716 -2.221 -12.314 1.00 89.62 86 ASP A CA 1
ATOM 614 C C . ASP A 1 86 ? -12.933 -3.180 -11.115 1.00 89.62 86 ASP A C 1
ATOM 616 O O . ASP A 1 86 ? -13.123 -4.389 -11.305 1.00 89.62 86 ASP A O 1
ATOM 620 N N . TYR A 1 87 ? -12.896 -2.660 -9.883 1.00 93.81 87 TYR A N 1
ATOM 621 C CA . TYR A 1 87 ? -13.018 -3.423 -8.634 1.00 93.81 87 TYR A CA 1
ATOM 622 C C . TYR A 1 87 ? -14.379 -3.182 -7.952 1.00 93.81 87 TYR A C 1
ATOM 624 O O . TYR A 1 87 ? -15.386 -3.001 -8.638 1.00 93.81 87 TYR A O 1
ATOM 632 N N . G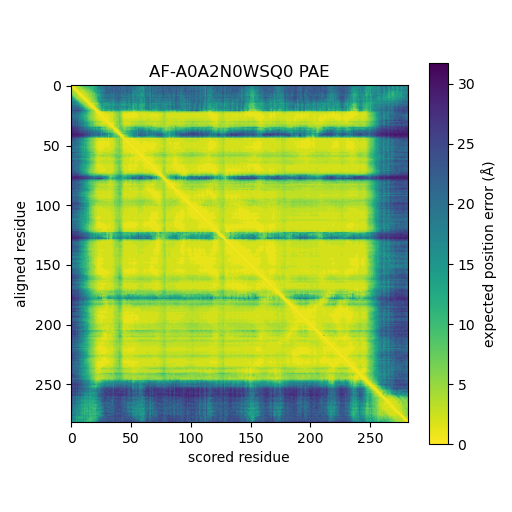LY A 1 88 ? -14.455 -3.282 -6.621 1.00 95.75 88 GLY A N 1
ATOM 633 C CA . GLY A 1 88 ? -15.672 -3.029 -5.852 1.00 95.75 88 GLY A CA 1
ATOM 634 C C . GLY A 1 88 ? -16.080 -1.552 -5.850 1.00 95.75 88 GLY A C 1
ATOM 635 O O . GLY A 1 88 ? -15.912 -0.813 -6.821 1.00 95.75 88 GLY A O 1
ATOM 636 N N . ALA A 1 89 ? -16.647 -1.090 -4.741 1.00 97.06 89 ALA A N 1
ATOM 637 C CA . ALA A 1 89 ? -16.916 0.323 -4.541 1.00 97.06 89 ALA A CA 1
ATOM 638 C C . ALA A 1 89 ? -15.602 1.115 -4.495 1.00 97.06 89 ALA A C 1
ATOM 640 O O . ALA A 1 89 ? -14.672 0.763 -3.777 1.00 97.06 89 ALA A O 1
ATOM 641 N N . PHE A 1 90 ? -15.547 2.227 -5.226 1.00 95.25 90 PHE A N 1
ATOM 642 C CA . PHE A 1 90 ? -14.422 3.154 -5.188 1.00 95.25 90 PHE A CA 1
ATOM 643 C C . PHE A 1 90 ? -14.811 4.445 -4.466 1.00 95.25 90 PHE A C 1
ATOM 645 O O . PHE A 1 90 ? -15.839 5.063 -4.763 1.00 95.25 90 PHE A O 1
ATOM 652 N N . SER A 1 91 ? -13.975 4.877 -3.525 1.00 95.81 91 SER A N 1
ATOM 653 C CA . SER A 1 91 ? -14.156 6.127 -2.791 1.00 95.81 91 SER A CA 1
ATOM 654 C C . SER A 1 91 ? -12.838 6.879 -2.613 1.00 95.81 91 SER A C 1
ATOM 656 O O . SER A 1 91 ? -11.748 6.312 -2.678 1.00 95.81 91 SER A O 1
ATOM 658 N N . THR A 1 92 ? -12.922 8.193 -2.400 1.00 94.88 92 THR A N 1
ATOM 659 C CA . THR A 1 92 ? -11.749 9.040 -2.149 1.00 94.88 92 THR A CA 1
ATOM 660 C C . THR A 1 92 ? -11.874 9.755 -0.817 1.00 94.88 92 THR A C 1
ATOM 662 O O . THR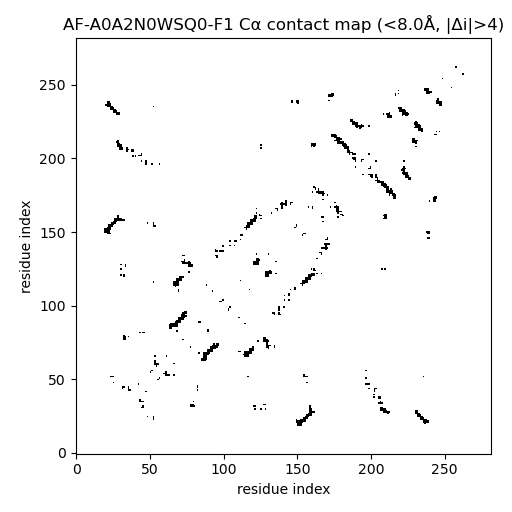 A 1 92 ? -12.966 10.204 -0.465 1.00 94.88 92 THR A O 1
ATOM 665 N N . PHE A 1 93 ? -10.747 9.942 -0.138 1.00 95.88 93 PHE A N 1
ATOM 666 C CA . PHE A 1 93 ? -10.652 10.690 1.107 1.00 95.88 93 PHE A CA 1
ATOM 667 C C . PHE A 1 93 ? -9.654 11.839 0.968 1.00 95.88 93 PHE A C 1
ATOM 669 O O . PHE A 1 93 ? -8.462 11.618 0.739 1.00 95.88 93 PHE A O 1
ATOM 676 N N . ASP A 1 94 ? -10.152 13.066 1.113 1.00 95.50 94 ASP A N 1
ATOM 677 C CA . ASP A 1 94 ? -9.359 14.285 0.969 1.00 95.50 94 ASP A CA 1
ATOM 678 C C . ASP A 1 94 ? -8.677 14.649 2.301 1.00 95.50 94 ASP A C 1
ATOM 680 O O . ASP A 1 94 ? -9.212 15.400 3.121 1.00 95.50 94 ASP A O 1
ATOM 684 N N . ILE A 1 95 ? -7.479 14.116 2.529 1.00 95.81 95 ILE A N 1
ATOM 685 C CA . ILE A 1 95 ? -6.794 14.126 3.829 1.00 95.81 95 ILE A CA 1
ATOM 686 C C . ILE A 1 95 ? -6.458 15.528 4.344 1.00 95.81 95 ILE A C 1
ATOM 688 O O . ILE A 1 95 ? -6.596 15.789 5.536 1.00 95.81 95 ILE A O 1
ATOM 692 N N . SER A 1 96 ? -6.087 16.471 3.472 1.00 90.75 96 SER A N 1
ATOM 693 C CA . SER A 1 96 ? -5.801 17.859 3.881 1.00 90.75 96 SER A CA 1
ATOM 694 C C . SER A 1 96 ? -7.028 18.647 4.330 1.00 90.75 96 SER A C 1
ATOM 696 O O . SER A 1 96 ? -6.876 19.737 4.881 1.00 90.75 96 SER A O 1
ATOM 698 N N . THR A 1 97 ? -8.239 18.124 4.123 1.00 91.75 97 THR A N 1
ATOM 699 C CA . THR A 1 97 ? -9.470 18.749 4.635 1.00 91.75 97 THR A CA 1
ATOM 700 C C . THR A 1 97 ? -9.788 18.330 6.068 1.00 91.75 97 THR A C 1
ATOM 702 O O . THR A 1 97 ? -10.650 18.930 6.713 1.00 91.75 97 THR A O 1
ATOM 705 N N . VAL A 1 98 ? -9.073 17.331 6.589 1.00 94.06 98 VAL A N 1
ATOM 706 C CA . VAL A 1 98 ? -9.296 16.768 7.917 1.00 94.06 98 VAL A CA 1
ATOM 707 C C . VAL A 1 98 ? -8.287 17.341 8.901 1.00 94.06 98 VAL A C 1
ATOM 709 O O . VAL A 1 98 ? -7.091 17.423 8.635 1.00 94.06 98 VAL A O 1
ATOM 712 N N . THR A 1 99 ? -8.783 17.760 10.064 1.00 96.12 99 THR A N 1
ATOM 713 C CA . THR A 1 99 ? -7.939 18.190 11.184 1.00 96.12 99 THR A CA 1
ATOM 714 C C . THR A 1 99 ? -7.736 17.010 12.136 1.00 96.12 99 THR A C 1
ATOM 716 O O . THR A 1 99 ? -8.743 16.439 12.565 1.00 96.12 99 THR A O 1
ATOM 719 N N . PRO A 1 100 ? -6.487 16.654 12.492 1.00 96.00 100 PRO A N 1
ATOM 720 C CA . PRO A 1 100 ? -6.212 15.612 13.479 1.00 96.00 100 PRO A CA 1
ATOM 721 C C . PRO A 1 100 ? -6.886 15.864 14.834 1.00 96.00 100 PRO A C 1
ATOM 723 O O . PRO A 1 100 ? -7.087 17.013 15.243 1.00 96.00 100 PRO A O 1
ATOM 726 N N . GLY A 1 101 ? -7.212 14.780 15.536 1.00 96.06 101 GLY A N 1
ATOM 727 C CA . GLY A 1 101 ? -7.987 14.764 16.775 1.00 96.06 101 GLY A CA 1
ATOM 728 C C . GLY A 1 101 ? -9.307 14.008 16.619 1.00 96.06 101 GLY A C 1
ATOM 729 O O . GLY A 1 101 ? -9.729 13.705 15.505 1.00 96.06 101 GLY A O 1
ATOM 730 N N . ALA A 1 102 ? -10.003 13.775 17.734 1.00 96.06 102 ALA A N 1
ATOM 731 C CA . ALA A 1 102 ? -11.147 12.856 17.838 1.00 96.06 102 ALA A CA 1
ATOM 732 C C . ALA A 1 102 ? -12.190 12.920 16.701 1.00 96.06 102 ALA A C 1
ATOM 734 O O . ALA A 1 102 ? -12.719 11.895 16.281 1.00 96.06 102 ALA A O 1
ATOM 735 N N . ALA A 1 103 ? -12.517 14.113 16.192 1.00 96.88 103 ALA A N 1
ATOM 736 C CA . ALA A 1 103 ? -13.462 14.248 15.081 1.00 96.88 103 ALA A CA 1
ATOM 737 C C . ALA A 1 103 ? -12.867 13.797 13.732 1.00 96.88 103 ALA A C 1
ATOM 739 O O . ALA A 1 103 ? -13.560 13.152 12.943 1.00 96.88 103 ALA A O 1
ATOM 740 N N . GLY A 1 104 ? -11.599 14.126 13.469 1.00 97.25 104 GLY A N 1
ATOM 741 C CA . GLY A 1 104 ? -10.874 13.669 12.285 1.00 97.25 104 GLY A CA 1
ATOM 742 C C . GLY A 1 104 ? -10.623 12.166 12.323 1.00 97.25 104 GLY A C 1
ATOM 743 O O . GLY A 1 104 ? -10.914 11.488 11.345 1.00 97.25 104 GLY A O 1
ATOM 744 N N . GLU A 1 105 ? -10.211 11.648 13.481 1.00 97.62 105 GLU A N 1
ATOM 745 C CA . GLU A 1 105 ? -10.004 10.217 13.760 1.00 97.62 105 GLU A CA 1
ATOM 746 C C . GLU A 1 105 ? -11.287 9.412 13.507 1.00 97.62 105 GLU A C 1
ATOM 748 O O . GLU A 1 105 ? -11.284 8.424 12.772 1.00 97.62 105 GLU A O 1
ATOM 753 N N . ALA A 1 106 ? -12.429 9.882 14.024 1.00 97.75 106 ALA A N 1
ATOM 754 C CA . ALA A 1 106 ? -13.728 9.253 13.783 1.00 97.75 106 ALA A CA 1
ATOM 755 C C . ALA A 1 106 ? -14.150 9.309 12.304 1.00 97.75 106 ALA A C 1
ATOM 757 O O . ALA A 1 106 ? -14.713 8.346 11.776 1.00 97.75 106 ALA A O 1
ATOM 758 N N . THR A 1 107 ? -13.878 10.428 11.626 1.00 97.88 107 THR A N 1
ATOM 759 C CA . THR A 1 107 ? -14.182 10.594 10.195 1.00 97.88 107 THR A CA 1
ATOM 760 C C . THR A 1 107 ? -13.343 9.638 9.349 1.00 97.88 107 THR A C 1
ATOM 762 O O . THR A 1 107 ? -13.880 8.966 8.470 1.00 97.88 107 THR A O 1
ATOM 765 N N . PHE A 1 108 ? -12.048 9.529 9.643 1.00 98.31 108 PHE A N 1
ATOM 766 C CA . PHE A 1 108 ? -11.137 8.642 8.931 1.00 98.31 108 PHE A CA 1
ATOM 767 C C . PHE A 1 108 ? -11.424 7.165 9.223 1.00 98.31 108 PHE A C 1
ATOM 769 O O . PHE A 1 108 ? -11.522 6.374 8.293 1.00 98.31 108 PHE A O 1
ATOM 776 N N . SER A 1 109 ? -11.713 6.805 10.476 1.00 98.25 109 SER A N 1
ATOM 777 C CA . SER A 1 109 ? -12.162 5.453 10.847 1.00 98.25 109 SER A CA 1
ATOM 778 C C . SER A 1 109 ? -13.447 5.043 10.122 1.00 98.25 109 SER A C 1
ATOM 780 O O . SER A 1 109 ? -13.581 3.904 9.688 1.00 98.25 109 SER A O 1
ATOM 782 N N . THR A 1 110 ? -14.395 5.974 9.962 1.00 98.19 110 THR A N 1
ATOM 783 C CA . THR A 1 110 ? -15.638 5.720 9.211 1.00 98.19 110 THR A CA 1
ATOM 784 C C . THR A 1 110 ? -15.352 5.445 7.737 1.00 98.19 110 THR A C 1
ATOM 786 O O . THR A 1 110 ? -16.000 4.588 7.144 1.00 98.19 110 THR A O 1
ATOM 789 N N . PHE A 1 111 ? -14.384 6.154 7.152 1.00 98.44 111 PHE A N 1
ATOM 790 C CA . PHE A 1 111 ? -13.921 5.893 5.792 1.00 98.44 111 PHE A CA 1
ATOM 791 C C . PHE A 1 111 ? -13.248 4.516 5.677 1.00 98.44 111 PHE A C 1
ATOM 793 O O . PHE A 1 111 ? -13.645 3.735 4.817 1.00 98.44 111 PHE A O 1
ATOM 800 N N . LEU A 1 112 ? -12.308 4.188 6.573 1.00 98.25 112 LEU A N 1
ATOM 801 C CA . LEU A 1 112 ? -11.603 2.898 6.583 1.00 98.25 112 LEU A CA 1
ATOM 802 C C . LEU A 1 112 ? -12.552 1.703 6.763 1.00 98.25 112 LEU A C 1
ATOM 804 O O . LEU A 1 112 ? -12.355 0.665 6.149 1.00 98.25 112 LEU A O 1
ATOM 808 N N . ALA A 1 113 ? -13.614 1.848 7.557 1.00 97.50 113 ALA A N 1
ATOM 809 C CA . ALA A 1 113 ? -14.600 0.787 7.774 1.00 97.50 113 ALA A CA 1
ATOM 810 C C . ALA A 1 113 ? -15.455 0.448 6.534 1.00 97.50 113 ALA A C 1
ATOM 812 O O . ALA A 1 113 ? -16.204 -0.528 6.567 1.00 97.50 113 ALA A O 1
ATOM 813 N N . GLY A 1 114 ? -15.411 1.274 5.485 1.00 97.44 114 GLY A N 1
ATOM 814 C CA . GLY A 1 114 ? -16.175 1.089 4.249 1.00 97.44 114 GLY A CA 1
ATOM 815 C C . GLY A 1 114 ? -15.352 0.587 3.065 1.00 97.44 114 GLY A C 1
ATOM 816 O O . GLY A 1 114 ? -15.849 0.661 1.944 1.00 97.44 114 GLY A O 1
ATOM 817 N N . ILE A 1 115 ? -14.104 0.169 3.286 1.00 98.44 115 ILE A N 1
ATOM 818 C CA . ILE A 1 115 ? -13.177 -0.268 2.238 1.00 98.44 115 ILE A CA 1
ATOM 819 C C . ILE A 1 115 ? -12.449 -1.544 2.666 1.00 98.44 115 ILE A C 1
ATOM 821 O O . ILE A 1 115 ? -12.302 -1.803 3.858 1.00 98.44 115 ILE A O 1
ATOM 825 N N . ASP A 1 116 ? -11.951 -2.298 1.692 1.00 98.25 116 ASP A N 1
ATOM 826 C CA . ASP A 1 116 ? -11.046 -3.432 1.895 1.00 98.25 116 ASP A CA 1
ATOM 827 C C . ASP A 1 116 ? -9.583 -3.026 1.657 1.00 98.25 116 ASP A C 1
ATOM 829 O O . ASP A 1 116 ? -8.683 -3.532 2.320 1.00 98.25 116 ASP A O 1
ATOM 833 N N . LEU A 1 117 ? -9.336 -2.076 0.745 1.00 98.31 117 LEU A N 1
ATOM 834 C CA . LEU A 1 117 ? -8.001 -1.597 0.380 1.00 98.31 117 LEU A CA 1
ATOM 835 C C . LEU A 1 117 ? -7.857 -0.084 0.572 1.00 98.31 117 LEU A C 1
ATOM 837 O O . LEU A 1 117 ? -8.539 0.713 -0.076 1.00 98.31 117 LEU A O 1
ATOM 841 N N . LEU A 1 118 ? -6.874 0.311 1.379 1.00 98.44 118 LEU A N 1
ATOM 842 C CA . LEU A 1 118 ? -6.385 1.678 1.501 1.00 98.44 118 LEU A CA 1
ATOM 843 C C . LEU A 1 118 ? -5.258 1.946 0.493 1.00 98.44 118 LEU A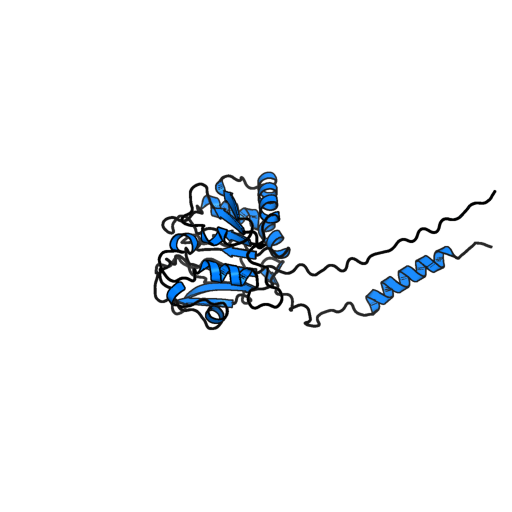 C 1
ATOM 845 O O . LEU A 1 118 ? -4.121 1.508 0.670 1.00 98.44 118 LEU A O 1
ATOM 849 N N . VAL A 1 119 ? -5.545 2.733 -0.540 1.00 96.62 119 VAL A N 1
ATOM 850 C CA . VAL A 1 119 ? -4.543 3.242 -1.483 1.00 96.62 119 VAL A CA 1
ATOM 851 C C . VAL A 1 119 ? -4.093 4.634 -1.056 1.00 96.62 119 VAL A C 1
ATOM 853 O O . VAL A 1 119 ? -4.904 5.539 -0.865 1.00 96.62 119 VAL A O 1
ATOM 856 N N . ILE A 1 120 ? -2.784 4.837 -0.962 1.00 95.81 120 ILE A N 1
ATOM 857 C CA . ILE A 1 120 ? -2.178 6.116 -0.595 1.00 95.81 120 ILE A CA 1
ATOM 858 C C . ILE A 1 120 ? -1.485 6.693 -1.826 1.00 95.81 120 ILE A C 1
ATOM 860 O O . ILE A 1 120 ? -0.581 6.081 -2.411 1.00 95.81 120 ILE A O 1
ATOM 864 N N . ALA A 1 121 ? -1.938 7.876 -2.243 1.00 94.12 121 ALA A N 1
ATOM 865 C CA . ALA A 1 121 ? -1.391 8.570 -3.398 1.00 94.12 121 ALA A CA 1
ATOM 866 C C . ALA A 1 121 ? 0.061 9.011 -3.172 1.00 94.12 121 ALA A C 1
ATOM 868 O O . ALA A 1 121 ? 0.487 9.289 -2.049 1.00 94.12 121 ALA A O 1
ATOM 869 N N . SER A 1 122 ? 0.820 9.132 -4.260 1.00 92.81 122 SER A N 1
ATOM 870 C CA . SER A 1 122 ? 2.198 9.613 -4.199 1.00 92.81 122 SER A CA 1
ATOM 871 C C . SER A 1 122 ? 2.300 11.071 -3.740 1.00 92.81 122 SER A C 1
ATOM 873 O O . SER A 1 122 ? 1.361 11.863 -3.882 1.00 92.81 122 SER A O 1
ATOM 875 N N . GLN A 1 123 ? 3.473 11.447 -3.239 1.00 92.00 123 GLN A N 1
ATOM 876 C CA . GLN A 1 123 ? 3.737 12.789 -2.734 1.00 92.00 123 GLN A CA 1
ATOM 877 C C . GLN A 1 123 ? 3.835 13.843 -3.856 1.00 92.00 123 GLN A C 1
ATOM 879 O O . GLN A 1 123 ? 4.534 13.646 -4.836 1.00 92.00 123 GLN A O 1
ATOM 884 N N . ALA A 1 124 ? 3.188 15.003 -3.715 1.00 82.38 124 ALA A N 1
ATOM 885 C CA . ALA A 1 124 ? 2.959 16.003 -4.767 1.00 82.38 124 ALA A CA 1
ATOM 886 C C . ALA A 1 124 ? 4.189 16.433 -5.600 1.00 82.38 124 ALA A C 1
ATOM 888 O O . ALA A 1 124 ? 4.039 16.778 -6.775 1.00 82.38 124 ALA A O 1
ATOM 889 N N . ASN A 1 125 ? 5.405 16.381 -5.046 1.00 75.88 125 ASN A N 1
ATOM 890 C CA . ASN A 1 125 ? 6.631 16.741 -5.761 1.00 75.88 125 ASN A CA 1
ATOM 891 C C . ASN A 1 125 ? 7.033 15.729 -6.846 1.00 75.88 125 ASN A C 1
ATOM 893 O O . ASN A 1 125 ? 7.965 16.020 -7.593 1.00 75.88 125 ASN A O 1
ATOM 897 N N . CYS A 1 126 ? 6.336 14.596 -7.001 1.00 69.38 126 CYS A N 1
ATOM 898 C CA . CYS A 1 126 ? 6.582 13.670 -8.108 1.00 69.38 126 CYS A CA 1
ATOM 899 C C . CYS A 1 126 ? 6.036 14.103 -9.484 1.00 69.38 126 CYS A C 1
ATOM 901 O O . CYS A 1 126 ? 6.048 13.319 -10.423 1.00 69.38 126 CYS A O 1
ATOM 903 N N . GLY A 1 127 ? 5.632 15.366 -9.663 1.00 63.22 127 GLY A N 1
ATOM 904 C CA . GLY A 1 127 ? 5.301 15.903 -10.993 1.00 63.22 127 GLY A CA 1
ATOM 905 C C . GLY A 1 127 ? 3.832 15.761 -11.401 1.00 63.22 127 GLY A C 1
ATOM 906 O O . GLY A 1 127 ? 3.530 15.696 -12.589 1.00 63.22 127 GLY A O 1
ATOM 907 N N . GLY A 1 128 ? 2.919 15.758 -10.428 1.00 60.16 128 GLY A N 1
ATOM 908 C CA . GLY A 1 128 ? 1.470 15.636 -10.666 1.00 60.16 128 GLY A CA 1
ATOM 909 C C . GLY A 1 128 ? 0.746 14.731 -9.671 1.00 60.16 128 GLY A C 1
ATOM 910 O O . GLY A 1 128 ? -0.359 14.272 -9.942 1.00 60.16 128 GLY A O 1
ATOM 911 N N . CYS A 1 129 ? 1.390 14.437 -8.547 1.00 79.50 129 CYS A N 1
ATOM 912 C CA . CYS A 1 129 ? 0.895 13.530 -7.531 1.00 79.50 129 CYS A CA 1
ATOM 913 C C . CYS A 1 129 ? -0.026 14.236 -6.532 1.00 79.50 129 CYS A C 1
ATOM 915 O O . CYS A 1 129 ? -0.011 15.462 -6.408 1.00 79.50 129 CYS A O 1
ATOM 917 N N . ALA A 1 130 ? -0.818 13.457 -5.803 1.00 89.31 130 ALA A N 1
ATOM 918 C CA . ALA A 1 130 ? -1.966 13.994 -5.089 1.00 89.31 130 ALA A CA 1
ATOM 919 C C . ALA A 1 130 ? -1.763 14.213 -3.595 1.00 89.31 130 ALA A C 1
ATOM 921 O O . ALA A 1 130 ? -2.719 14.622 -2.962 1.00 89.31 130 ALA A O 1
ATOM 922 N N . LEU A 1 131 ? -0.601 13.926 -3.003 1.00 92.88 131 LEU A N 1
ATOM 923 C CA . LEU A 1 131 ? -0.413 14.049 -1.553 1.00 92.88 131 LEU A CA 1
ATOM 924 C C . LEU A 1 131 ? 0.638 15.110 -1.203 1.00 92.88 131 LEU A C 1
ATOM 926 O O . LEU A 1 131 ? 1.838 14.894 -1.328 1.00 92.88 131 LEU A O 1
ATOM 930 N N . SER A 1 132 ? 0.227 16.291 -0.763 1.00 93.19 132 SER A N 1
ATOM 931 C CA . SER A 1 132 ? 1.136 17.333 -0.278 1.00 93.19 132 SER A CA 1
ATOM 932 C C . SER A 1 132 ? 1.890 16.886 0.976 1.00 93.19 132 SER A C 1
ATOM 934 O O . SER A 1 132 ? 1.533 15.918 1.645 1.00 93.19 132 SER A O 1
ATOM 936 N N . LEU A 1 133 ? 2.935 17.636 1.341 1.00 92.69 133 LEU A N 1
ATOM 937 C CA . LEU A 1 133 ? 3.629 17.421 2.613 1.00 92.69 133 LEU A CA 1
ATOM 938 C C . LEU A 1 133 ? 2.676 17.564 3.812 1.00 92.69 133 LEU A C 1
ATOM 940 O O . LEU A 1 133 ? 2.762 16.789 4.757 1.00 92.69 133 LEU A O 1
ATOM 944 N N . THR A 1 134 ? 1.749 18.525 3.765 1.00 94.38 134 THR A N 1
ATOM 945 C CA . THR A 1 134 ? 0.730 18.687 4.808 1.00 94.38 134 THR A CA 1
ATOM 946 C C . THR A 1 134 ? -0.190 17.474 4.863 1.00 94.38 134 THR A C 1
ATOM 948 O O . THR A 1 134 ? -0.396 16.943 5.947 1.00 94.38 134 THR A O 1
ATOM 951 N N . GLY A 1 135 ? -0.683 17.000 3.716 1.00 95.12 135 GLY A N 1
ATOM 952 C CA . GLY A 1 135 ? -1.533 15.813 3.651 1.00 95.12 135 GLY A CA 1
ATOM 953 C C . GLY A 1 135 ? -0.833 14.548 4.154 1.00 95.12 135 GLY A C 1
ATOM 954 O O . GLY A 1 135 ? -1.423 13.792 4.917 1.00 95.12 135 GLY A O 1
ATOM 955 N N . SER A 1 136 ? 0.446 14.361 3.814 1.00 95.19 136 SER A N 1
ATOM 956 C CA . SER A 1 136 ? 1.273 13.261 4.332 1.00 95.19 136 SER A CA 1
ATOM 957 C C . SER A 1 136 ? 1.458 13.345 5.850 1.00 95.19 136 SER A C 1
ATOM 959 O O . SER A 1 136 ? 1.251 12.354 6.538 1.00 95.19 136 SER A O 1
ATOM 961 N N . ASN A 1 137 ? 1.760 14.526 6.398 1.00 96.19 137 ASN A N 1
ATOM 962 C CA . ASN A 1 137 ? 1.880 14.698 7.849 1.00 96.19 137 ASN A CA 1
ATOM 963 C C . ASN A 1 137 ? 0.548 14.457 8.577 1.00 96.19 137 ASN A C 1
ATOM 965 O O . ASN A 1 137 ? 0.543 13.885 9.663 1.00 96.19 137 ASN A O 1
ATOM 969 N N . THR A 1 138 ? -0.575 14.879 7.988 1.00 97.44 138 THR A N 1
ATOM 970 C CA . THR A 1 138 ? -1.911 14.575 8.516 1.00 97.44 138 THR A CA 1
ATOM 971 C C . THR A 1 138 ? -2.187 13.073 8.470 1.00 97.44 138 THR A C 1
ATOM 973 O O . THR A 1 138 ? -2.661 12.523 9.457 1.00 97.44 138 THR A O 1
ATOM 976 N N . LEU A 1 139 ? -1.845 12.384 7.379 1.00 97.50 139 LEU A N 1
ATOM 977 C CA . LEU A 1 139 ? -2.006 10.932 7.277 1.00 97.50 139 LEU A CA 1
ATOM 978 C C . LEU A 1 139 ? -1.219 10.187 8.362 1.00 97.50 139 LEU A C 1
ATOM 980 O O . LEU A 1 139 ? -1.763 9.299 9.006 1.00 97.50 139 LEU A O 1
ATOM 984 N N . ASN A 1 140 ? 0.024 10.601 8.617 1.00 97.19 140 ASN A N 1
ATOM 985 C CA . ASN A 1 140 ? 0.864 10.011 9.662 1.00 97.19 140 ASN A CA 1
ATOM 986 C C . ASN A 1 140 ? 0.283 10.186 11.073 1.00 97.19 140 ASN A C 1
ATOM 988 O O . ASN A 1 140 ? 0.628 9.430 11.970 1.00 97.19 140 ASN A O 1
ATOM 992 N N . SER A 1 141 ? -0.595 11.172 11.288 1.00 97.44 141 SER A N 1
ATOM 993 C CA . SER A 1 141 ? -1.285 11.334 12.573 1.00 97.44 141 SER A CA 1
ATOM 994 C C . SER A 1 141 ? -2.444 10.354 12.788 1.00 97.44 141 SER A C 1
ATOM 996 O O . SER A 1 141 ? -3.009 10.347 13.875 1.00 97.44 141 SER A O 1
ATOM 998 N N . PHE A 1 142 ? -2.778 9.544 11.776 1.00 97.88 142 PHE A N 1
ATOM 999 C CA . PHE A 1 142 ? -3.787 8.483 11.835 1.00 97.88 142 PHE A CA 1
ATOM 1000 C C . PHE A 1 142 ? -3.172 7.072 11.816 1.00 97.88 142 PHE A C 1
ATOM 1002 O O . PHE A 1 142 ? -3.780 6.113 11.332 1.00 97.88 142 PHE A O 1
ATOM 1009 N N . ASP A 1 143 ? -1.935 6.938 12.296 1.00 96.75 143 ASP A N 1
ATOM 1010 C CA . ASP A 1 143 ? -1.217 5.662 12.373 1.00 96.75 143 ASP A CA 1
ATOM 1011 C C . ASP A 1 143 ? -1.997 4.593 13.162 1.00 96.75 143 ASP A C 1
ATOM 1013 O O . ASP A 1 143 ? -2.019 3.420 12.791 1.00 96.75 143 ASP A O 1
ATOM 1017 N N . THR A 1 144 ? -2.704 5.003 14.214 1.00 96.56 144 THR A N 1
ATOM 1018 C CA . THR A 1 144 ? -3.489 4.133 15.093 1.00 96.56 144 THR A CA 1
ATOM 1019 C C . THR A 1 144 ? -4.731 3.587 14.387 1.00 96.56 144 THR A C 1
ATOM 1021 O O . THR A 1 144 ? -5.042 2.396 14.501 1.00 96.56 144 THR A O 1
ATOM 1024 N N . GLU A 1 145 ? -5.435 4.423 13.626 1.00 97.88 145 GLU A N 1
ATOM 1025 C CA . GLU A 1 145 ? -6.576 4.017 12.806 1.00 97.88 145 GLU A CA 1
ATOM 1026 C C . GLU A 1 145 ? -6.134 3.084 11.678 1.00 97.88 145 GLU A C 1
ATOM 1028 O O . GLU A 1 145 ? -6.788 2.069 11.438 1.00 97.88 145 GLU A O 1
ATOM 1033 N N . ILE A 1 146 ? -5.002 3.377 11.030 1.00 97.69 146 ILE A N 1
ATOM 1034 C CA . ILE A 1 146 ? -4.443 2.546 9.952 1.00 97.69 146 ILE A CA 1
ATOM 1035 C C . ILE A 1 146 ? -3.991 1.194 10.493 1.00 97.69 146 ILE A C 1
ATOM 1037 O O . ILE A 1 146 ? -4.316 0.168 9.900 1.00 97.69 146 ILE A O 1
ATOM 1041 N N . ALA A 1 147 ? -3.314 1.163 11.642 1.00 96.19 147 ALA A N 1
ATOM 1042 C CA . ALA A 1 147 ? -2.948 -0.083 12.306 1.00 96.19 147 ALA A CA 1
ATOM 1043 C C . ALA A 1 147 ? -4.187 -0.904 12.688 1.00 96.19 147 ALA A C 1
ATOM 1045 O O . ALA A 1 147 ? -4.202 -2.118 12.504 1.00 96.19 147 ALA A O 1
ATOM 1046 N N . SER A 1 148 ? -5.247 -0.251 13.173 1.00 95.69 148 SER A N 1
ATOM 1047 C CA . SER A 1 148 ? -6.510 -0.920 13.509 1.00 95.69 148 SER A CA 1
ATOM 1048 C C . SER A 1 148 ? -7.207 -1.496 12.275 1.00 95.69 148 SER A C 1
ATOM 1050 O O . SER A 1 148 ? -7.687 -2.625 12.326 1.00 95.69 148 SER A O 1
ATOM 1052 N N . PHE A 1 149 ? -7.235 -0.749 11.168 1.00 97.12 149 PHE A N 1
ATOM 1053 C CA . PHE A 1 149 ? -7.754 -1.203 9.876 1.00 97.12 149 PHE A CA 1
ATOM 1054 C C . PHE A 1 149 ? -6.962 -2.402 9.342 1.00 97.12 149 PHE A C 1
ATOM 1056 O O . PHE A 1 149 ? -7.547 -3.438 9.037 1.00 97.12 149 PHE A O 1
ATOM 1063 N N . PHE A 1 150 ? -5.633 -2.305 9.333 1.00 96.62 150 PHE A N 1
ATOM 1064 C CA . PHE A 1 150 ? -4.744 -3.375 8.888 1.00 96.62 150 PHE A CA 1
ATOM 1065 C C . PHE A 1 150 ? -4.893 -4.655 9.723 1.00 96.62 150 PHE A C 1
ATOM 1067 O O . PHE A 1 150 ? -5.043 -5.754 9.193 1.00 96.62 150 PHE A O 1
ATOM 1074 N N . ASN A 1 151 ? -4.951 -4.513 11.050 1.00 94.56 151 ASN A N 1
ATOM 1075 C CA . ASN A 1 151 ? -5.163 -5.631 11.974 1.00 94.56 151 ASN A CA 1
ATOM 1076 C C . ASN A 1 151 ? -6.566 -6.247 11.883 1.00 94.56 151 ASN A C 1
ATOM 1078 O O . ASN A 1 151 ? -6.770 -7.362 12.362 1.00 94.56 151 ASN A O 1
ATOM 1082 N N . ALA A 1 152 ? -7.530 -5.534 11.298 1.00 93.44 152 ALA A N 1
ATOM 1083 C CA . ALA A 1 152 ? -8.864 -6.047 11.002 1.00 93.44 152 ALA A CA 1
ATOM 1084 C C . ALA A 1 152 ? -8.954 -6.736 9.625 1.00 93.44 152 ALA A C 1
ATOM 1086 O O . ALA A 1 152 ? -10.038 -7.197 9.264 1.00 93.44 152 ALA A O 1
ATOM 1087 N N . GLY A 1 153 ? -7.841 -6.825 8.888 1.00 94.06 153 GLY A N 1
ATOM 1088 C CA . GLY A 1 153 ? -7.752 -7.446 7.564 1.00 94.06 153 GLY A CA 1
ATOM 1089 C C . GLY A 1 153 ? -7.856 -6.482 6.393 1.00 94.06 153 GLY A C 1
ATOM 1090 O O . GLY A 1 153 ? -8.029 -6.930 5.266 1.00 94.06 153 GLY A O 1
ATOM 1091 N N . GLY A 1 154 ? -7.766 -5.177 6.649 1.00 97.00 154 GLY A N 1
ATOM 1092 C CA . GLY A 1 154 ? -7.657 -4.173 5.603 1.00 97.00 154 GLY A CA 1
ATOM 1093 C C . GLY A 1 154 ? -6.275 -4.172 4.951 1.00 97.00 154 GLY A C 1
ATOM 1094 O O . GLY A 1 154 ? -5.253 -4.232 5.634 1.00 97.00 154 GLY A O 1
ATOM 1095 N N . ASP A 1 155 ? -6.234 -4.048 3.632 1.00 98.00 155 ASP A N 1
ATOM 1096 C CA . ASP A 1 155 ? -5.000 -4.062 2.854 1.00 98.00 155 ASP A CA 1
ATOM 1097 C C . ASP A 1 155 ? -4.478 -2.645 2.591 1.00 98.00 155 ASP A C 1
ATOM 1099 O O . ASP A 1 155 ? -5.242 -1.678 2.539 1.00 98.00 155 ASP A O 1
ATOM 1103 N N . ILE A 1 156 ? -3.165 -2.493 2.395 1.00 98.38 156 ILE A N 1
ATOM 1104 C CA . ILE A 1 156 ? -2.533 -1.186 2.163 1.00 98.38 156 ILE A CA 1
ATOM 1105 C C . ILE A 1 156 ? -1.700 -1.202 0.885 1.00 98.38 156 ILE A C 1
ATOM 1107 O O . ILE A 1 156 ? -0.769 -1.993 0.733 1.00 98.38 156 ILE A O 1
ATOM 1111 N N . TRP A 1 157 ? -1.954 -0.234 0.006 1.00 97.62 157 TRP A N 1
ATOM 1112 C CA . TRP A 1 157 ? -1.079 0.086 -1.115 1.00 97.62 157 TRP A CA 1
ATOM 1113 C C . TRP A 1 157 ? -0.549 1.515 -1.015 1.00 97.62 157 TRP A C 1
ATOM 1115 O O . TRP A 1 157 ? -1.278 2.478 -1.253 1.00 97.62 157 TRP A O 1
ATOM 1125 N N . ALA A 1 158 ? 0.745 1.671 -0.739 1.00 96.19 158 ALA A N 1
ATOM 1126 C CA . ALA A 1 158 ? 1.386 2.982 -0.700 1.00 96.19 158 ALA A CA 1
ATOM 1127 C C . ALA A 1 158 ? 2.311 3.213 -1.902 1.00 96.19 158 ALA A C 1
ATOM 1129 O O . ALA A 1 158 ? 3.191 2.403 -2.206 1.00 96.19 158 ALA A O 1
ATOM 1130 N N . ASN A 1 159 ? 2.120 4.341 -2.584 1.00 93.81 159 ASN A N 1
ATOM 1131 C CA . ASN A 1 159 ? 2.939 4.729 -3.731 1.00 93.81 159 ASN A CA 1
ATOM 1132 C C . ASN A 1 159 ? 4.192 5.514 -3.282 1.00 93.81 159 ASN A C 1
ATOM 1134 O O . ASN A 1 159 ? 4.612 5.444 -2.127 1.00 93.81 159 ASN A O 1
ATOM 1138 N N . SER A 1 160 ? 4.816 6.246 -4.211 1.00 93.12 160 SER A N 1
ATOM 1139 C CA . SER A 1 160 ? 6.045 6.996 -3.952 1.00 93.12 160 SER A CA 1
ATOM 1140 C C . SER A 1 160 ? 5.916 8.144 -2.940 1.00 93.12 160 SER A C 1
ATOM 1142 O O . SER A 1 160 ? 5.095 9.048 -3.101 1.00 93.12 160 SER A O 1
ATOM 1144 N N . GLY A 1 161 ? 6.847 8.190 -1.984 1.00 92.56 161 GLY A N 1
ATOM 1145 C CA . GLY A 1 161 ? 7.034 9.312 -1.058 1.00 92.56 161 GLY A CA 1
ATOM 1146 C C . GLY A 1 161 ? 7.889 10.470 -1.585 1.00 92.56 161 GLY A C 1
ATOM 1147 O O . GLY A 1 161 ? 8.119 11.445 -0.866 1.00 92.56 161 GLY A O 1
ATOM 1148 N N . ALA A 1 162 ? 8.382 10.379 -2.823 1.00 90.19 162 ALA A N 1
ATOM 1149 C CA . ALA A 1 162 ? 9.317 11.333 -3.414 1.00 90.19 162 ALA A CA 1
ATOM 1150 C C . ALA A 1 162 ? 10.522 11.640 -2.505 1.00 90.19 162 ALA A C 1
ATOM 1152 O O . ALA A 1 162 ? 11.327 10.760 -2.212 1.00 90.19 162 ALA A O 1
ATOM 1153 N N . ASN A 1 163 ? 10.680 12.885 -2.063 1.00 88.12 163 ASN A N 1
ATOM 1154 C CA . ASN A 1 163 ? 11.767 13.303 -1.180 1.00 88.12 163 ASN A CA 1
ATOM 1155 C C . ASN A 1 163 ? 11.350 13.438 0.296 1.00 88.12 163 ASN A C 1
ATOM 1157 O O . ASN A 1 163 ? 12.114 13.993 1.088 1.00 88.12 163 ASN A O 1
ATOM 1161 N N . VAL A 1 164 ? 10.157 12.963 0.671 1.00 91.31 164 VAL A N 1
ATOM 1162 C CA . VAL A 1 164 ? 9.643 13.040 2.043 1.00 91.31 164 VAL A CA 1
ATOM 1163 C C . VAL A 1 164 ? 10.062 11.795 2.822 1.00 91.31 164 VAL A C 1
ATOM 1165 O O . VAL A 1 164 ? 9.558 10.693 2.605 1.00 91.31 164 VAL A O 1
ATOM 1168 N N . SER A 1 165 ? 11.003 11.977 3.751 1.00 91.00 165 SER A N 1
ATOM 1169 C CA . SER A 1 165 ? 11.554 10.889 4.572 1.00 91.00 165 SER A CA 1
ATOM 1170 C C . SER A 1 165 ? 10.523 10.252 5.502 1.00 91.00 165 SER A C 1
ATOM 1172 O O . SER A 1 165 ? 10.652 9.080 5.821 1.00 91.00 165 SER A O 1
ATOM 1174 N N . THR A 1 166 ? 9.510 11.020 5.905 1.00 93.62 166 THR A N 1
ATOM 1175 C CA . THR A 1 166 ? 8.439 10.615 6.825 1.00 93.62 166 THR A CA 1
ATOM 1176 C C . THR A 1 166 ? 7.202 10.085 6.101 1.00 93.62 166 THR A C 1
ATOM 1178 O O . THR A 1 166 ? 6.148 9.945 6.707 1.00 93.62 166 THR A O 1
ATOM 1181 N N . TYR A 1 167 ? 7.263 9.861 4.783 1.00 95.06 167 TYR A N 1
ATOM 1182 C CA . TYR A 1 167 ? 6.062 9.555 4.000 1.00 95.06 167 TYR A CA 1
ATOM 1183 C C . TYR A 1 167 ? 5.346 8.283 4.470 1.00 95.06 16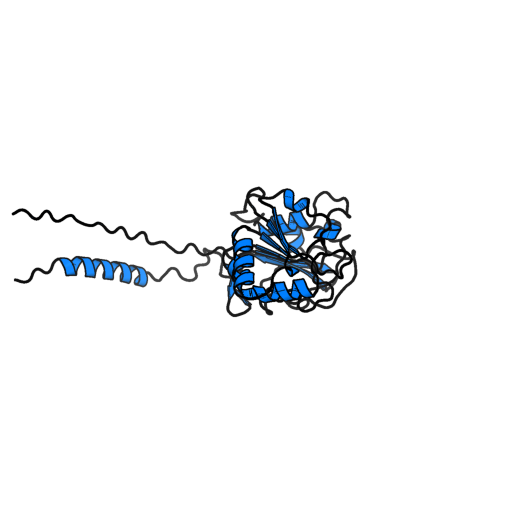7 TYR A C 1
ATOM 1185 O O . TYR A 1 167 ? 4.125 8.279 4.471 1.00 95.06 167 TYR A O 1
ATOM 1193 N N . TYR A 1 168 ? 6.084 7.246 4.885 1.00 95.94 168 TYR A N 1
ATOM 1194 C CA . TYR A 1 168 ? 5.520 5.975 5.361 1.00 95.94 168 TYR A CA 1
ATOM 1195 C C . TYR A 1 168 ? 5.303 5.926 6.887 1.00 95.94 168 TYR A C 1
ATOM 1197 O O . TYR A 1 168 ? 5.001 4.856 7.405 1.00 95.94 168 TYR A O 1
ATOM 1205 N N . ASP A 1 169 ? 5.418 7.048 7.613 1.00 96.31 169 ASP A N 1
ATOM 1206 C CA . ASP A 1 169 ? 5.283 7.069 9.086 1.00 96.31 169 ASP A CA 1
ATOM 1207 C C . ASP A 1 169 ? 3.832 6.844 9.566 1.00 96.31 169 ASP A C 1
ATOM 1209 O O . ASP A 1 169 ? 3.573 6.807 10.763 1.00 96.31 169 ASP A O 1
ATOM 1213 N N . PHE A 1 170 ? 2.878 6.675 8.645 1.00 96.25 170 PHE A N 1
ATOM 1214 C CA . PHE A 1 170 ? 1.550 6.128 8.936 1.00 96.25 170 PHE A CA 1
ATOM 1215 C C . PHE A 1 170 ? 1.577 4.619 9.256 1.00 96.25 170 PHE A C 1
ATOM 1217 O O . PHE A 1 170 ? 0.569 4.053 9.675 1.00 96.25 170 PHE A O 1
ATOM 1224 N N . LEU A 1 171 ? 2.721 3.962 9.045 1.00 96.00 171 LEU A N 1
ATOM 1225 C CA . LEU A 1 171 ? 3.059 2.645 9.575 1.00 96.00 171 LEU A CA 1
ATOM 1226 C C . LEU A 1 171 ? 4.107 2.813 10.686 1.00 96.00 171 LEU A C 1
ATOM 1228 O O . LEU A 1 171 ? 4.872 3.781 10.669 1.00 96.00 171 LEU A O 1
ATOM 1232 N N . PRO A 1 172 ? 4.220 1.859 11.629 1.00 92.44 172 PRO A N 1
ATOM 1233 C CA . PRO A 1 172 ? 5.288 1.907 12.616 1.00 92.44 172 PRO A CA 1
ATOM 1234 C C . PRO A 1 172 ? 6.675 2.036 11.956 1.00 92.44 172 PRO A C 1
ATOM 1236 O O . PRO A 1 172 ? 6.929 1.380 10.943 1.00 92.44 172 PRO A O 1
ATOM 1239 N N . PRO A 1 173 ? 7.627 2.786 12.544 1.00 85.19 173 PRO A N 1
ATOM 1240 C CA . PRO A 1 173 ? 8.933 3.037 11.921 1.00 85.19 173 PRO A CA 1
ATOM 1241 C C . PRO A 1 173 ? 9.749 1.781 11.574 1.00 85.19 173 PRO A 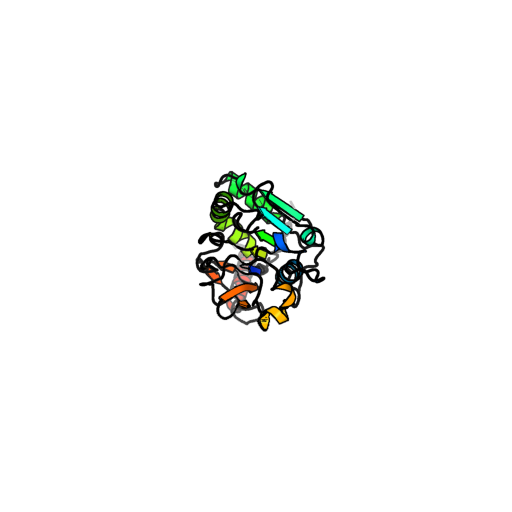C 1
ATOM 1243 O O . PRO A 1 173 ? 10.637 1.831 10.724 1.00 85.19 173 PRO A O 1
ATOM 1246 N N . ALA A 1 174 ? 9.476 0.653 12.237 1.00 84.81 174 ALA A N 1
ATOM 1247 C CA . ALA A 1 174 ? 10.118 -0.626 11.946 1.00 84.81 174 ALA A CA 1
ATOM 1248 C C . ALA A 1 174 ? 9.628 -1.272 10.636 1.00 84.81 174 ALA A C 1
ATOM 1250 O O . ALA A 1 174 ? 10.345 -2.094 10.070 1.00 84.81 174 ALA A O 1
ATOM 1251 N N . VAL A 1 175 ? 8.439 -0.902 10.143 1.00 86.38 175 VAL A N 1
ATOM 1252 C CA . VAL A 1 175 ? 7.799 -1.524 8.974 1.00 86.38 175 VAL A CA 1
ATOM 1253 C C . VAL A 1 175 ? 8.524 -1.146 7.689 1.00 86.38 175 VAL A C 1
ATOM 1255 O O . VAL A 1 175 ? 8.997 -2.021 6.963 1.00 86.38 175 VAL A O 1
ATOM 1258 N N . ALA A 1 176 ? 8.650 0.151 7.412 1.00 85.88 176 ALA A N 1
ATOM 1259 C CA . ALA A 1 176 ? 9.407 0.661 6.279 1.00 85.88 176 ALA A CA 1
ATOM 1260 C C . ALA A 1 176 ? 9.736 2.138 6.457 1.00 85.88 176 ALA A C 1
ATOM 1262 O O . ALA A 1 176 ? 8.927 2.911 6.957 1.00 85.88 176 ALA A O 1
ATOM 1263 N N . ALA A 1 177 ? 10.906 2.536 5.964 1.00 81.75 177 ALA A N 1
ATOM 1264 C CA . ALA A 1 177 ? 11.264 3.939 5.837 1.00 81.75 177 ALA A CA 1
ATOM 1265 C C . ALA A 1 177 ? 11.566 4.289 4.380 1.00 81.75 177 ALA A C 1
ATOM 1267 O O . ALA A 1 177 ? 12.198 3.515 3.644 1.00 81.75 177 ALA A O 1
ATOM 1268 N N . SER A 1 178 ? 11.175 5.502 3.986 1.00 77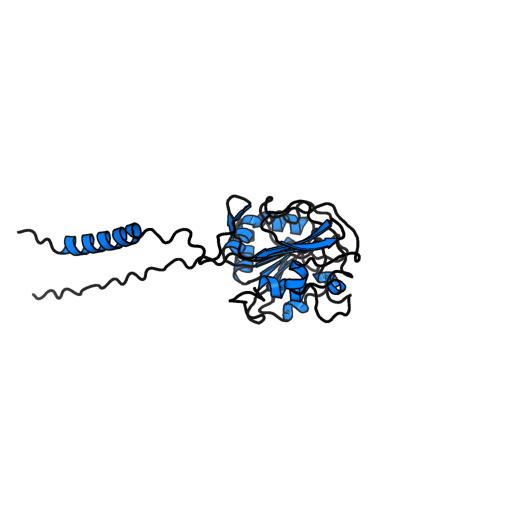.31 178 SER A N 1
ATOM 1269 C CA . SER A 1 178 ? 11.631 6.101 2.736 1.00 77.31 178 SER A CA 1
ATOM 1270 C C . SER A 1 178 ? 13.147 6.271 2.776 1.00 77.31 178 SER A C 1
ATOM 1272 O O . SER A 1 178 ? 13.701 6.916 3.665 1.00 77.31 178 SER A O 1
ATOM 1274 N N . GLY A 1 179 ? 13.823 5.721 1.777 1.00 74.19 179 GLY A N 1
ATOM 1275 C CA . GLY A 1 179 ? 15.222 6.003 1.493 1.00 74.19 179 GLY A CA 1
ATOM 1276 C C . GLY A 1 179 ? 15.413 7.293 0.685 1.00 74.19 179 GLY A C 1
ATOM 1277 O O . GLY A 1 179 ? 14.451 8.008 0.394 1.00 74.19 179 GLY A O 1
ATOM 1278 N N . PRO A 1 180 ? 16.662 7.603 0.286 1.00 82.88 180 PRO A N 1
ATOM 1279 C CA . PRO A 1 180 ? 16.978 8.774 -0.524 1.00 82.88 180 PRO A CA 1
ATOM 1280 C C . PRO A 1 180 ? 16.135 8.848 -1.795 1.00 82.88 180 PRO A C 1
ATOM 1282 O O . PRO A 1 180 ? 15.881 7.822 -2.433 1.00 82.88 180 PRO A O 1
ATOM 1285 N N . SER A 1 181 ? 15.783 10.073 -2.193 1.00 87.75 181 SER A N 1
ATOM 1286 C CA . SER A 1 181 ? 15.121 10.281 -3.472 1.00 87.75 181 SER A CA 1
ATOM 1287 C C . SER A 1 181 ? 16.011 9.787 -4.609 1.00 87.75 181 SER A C 1
ATOM 1289 O O . SER A 1 181 ? 17.225 10.015 -4.628 1.00 87.75 181 SER A O 1
ATOM 1291 N N . ILE A 1 182 ? 15.394 9.083 -5.545 1.00 91.00 182 ILE A N 1
ATOM 1292 C CA . ILE A 1 182 ? 16.015 8.666 -6.793 1.00 91.00 182 ILE A CA 1
ATOM 1293 C C . ILE A 1 182 ? 15.252 9.288 -7.952 1.00 91.00 182 ILE A C 1
ATOM 1295 O O . ILE A 1 182 ? 14.149 9.787 -7.791 1.00 91.00 182 ILE A O 1
ATOM 1299 N N . SER A 1 183 ? 15.860 9.283 -9.129 1.00 89.81 183 SER A N 1
ATOM 1300 C CA . SER A 1 183 ? 15.162 9.611 -10.362 1.00 89.81 183 SER A CA 1
ATOM 1301 C C . SER A 1 183 ? 15.491 8.542 -11.387 1.00 89.81 183 SER A C 1
ATOM 1303 O O . SER A 1 183 ? 16.641 8.100 -11.505 1.00 89.81 183 SER A O 1
ATOM 1305 N N . GLY A 1 184 ? 14.474 8.066 -12.087 1.00 88.50 184 GLY A N 1
ATOM 1306 C CA . GLY A 1 184 ? 14.634 7.189 -13.231 1.00 88.50 184 GLY A CA 1
ATOM 1307 C C . GLY A 1 184 ? 13.351 6.456 -13.565 1.00 88.50 184 GLY A C 1
ATOM 1308 O O . GLY A 1 184 ? 12.501 6.257 -12.707 1.00 88.50 184 GLY A O 1
ATOM 1309 N N . SER A 1 185 ? 13.264 6.040 -14.822 1.00 89.06 185 SER A N 1
ATOM 1310 C CA . SER A 1 185 ? 12.141 5.262 -15.356 1.00 89.06 185 SER A CA 1
ATOM 1311 C C . SER A 1 185 ? 12.619 3.990 -16.060 1.00 89.06 185 SER A C 1
ATOM 1313 O O . SER A 1 185 ? 11.855 3.338 -16.760 1.00 89.06 185 SER A O 1
ATOM 1315 N N . THR A 1 186 ? 13.910 3.657 -15.941 1.00 93.44 186 THR A N 1
ATOM 1316 C CA . THR A 1 186 ? 14.517 2.485 -16.582 1.00 93.44 186 THR A CA 1
ATOM 1317 C C . THR A 1 186 ? 15.527 1.784 -15.668 1.00 93.44 186 THR A C 1
ATOM 1319 O O . THR A 1 186 ? 16.024 2.373 -14.704 1.00 93.44 186 THR A O 1
ATOM 1322 N N . GLY A 1 187 ? 15.862 0.534 -16.003 1.00 94.81 187 GLY A N 1
ATOM 1323 C CA . GLY A 1 187 ? 16.810 -0.307 -15.265 1.00 94.81 187 GLY A CA 1
ATOM 1324 C C . GLY A 1 187 ? 16.174 -1.112 -14.130 1.00 94.81 187 GLY A C 1
ATOM 1325 O O . GLY A 1 187 ? 16.891 -1.767 -13.374 1.00 94.81 187 GLY A O 1
ATOM 1326 N N . PHE A 1 188 ? 14.849 -1.065 -14.016 1.00 96.25 188 PHE A N 1
ATOM 1327 C CA . PHE A 1 188 ? 14.081 -1.801 -13.026 1.00 96.25 188 PHE A CA 1
ATOM 1328 C C . PHE A 1 188 ? 13.895 -3.250 -13.453 1.00 96.25 188 PHE A C 1
ATOM 1330 O O . PHE A 1 188 ? 13.712 -3.546 -14.636 1.00 96.25 188 PHE A O 1
ATOM 1337 N N . THR A 1 189 ? 13.992 -4.170 -12.503 1.00 97.44 189 THR A N 1
ATOM 1338 C CA . THR A 1 189 ? 13.863 -5.603 -12.754 1.00 97.44 189 THR A CA 1
ATOM 1339 C C . THR A 1 189 ? 13.012 -6.244 -11.671 1.00 97.44 189 THR A C 1
ATOM 1341 O O . THR A 1 189 ? 13.273 -6.065 -10.479 1.00 97.44 189 THR A O 1
ATOM 1344 N N . ALA A 1 190 ? 12.014 -7.019 -12.092 1.00 97.31 190 ALA A N 1
ATOM 1345 C CA . ALA A 1 190 ? 11.244 -7.859 -11.189 1.00 97.31 190 ALA A CA 1
ATOM 1346 C C . ALA A 1 190 ? 12.163 -8.940 -10.604 1.00 97.31 190 ALA A C 1
ATOM 1348 O O . ALA A 1 190 ? 12.909 -9.607 -11.328 1.00 97.31 190 ALA A O 1
ATOM 1349 N N . THR A 1 191 ? 12.113 -9.140 -9.291 1.00 98.25 191 THR A N 1
ATOM 1350 C CA . THR A 1 191 ? 12.763 -10.298 -8.666 1.00 98.25 191 THR A CA 1
ATOM 1351 C C . THR A 1 191 ? 12.001 -11.577 -9.023 1.00 98.25 191 THR A C 1
ATOM 1353 O O . THR A 1 191 ? 10.906 -11.533 -9.583 1.00 98.25 191 THR A O 1
ATOM 1356 N N . ALA A 1 192 ? 12.528 -12.745 -8.642 1.00 98.12 192 ALA A N 1
ATOM 1357 C CA . ALA A 1 192 ? 11.784 -13.998 -8.787 1.00 98.12 192 ALA A CA 1
ATOM 1358 C C . ALA A 1 192 ? 10.414 -13.953 -8.080 1.00 98.12 192 ALA A C 1
ATOM 1360 O O . ALA A 1 192 ? 9.444 -14.501 -8.596 1.00 98.12 192 ALA A O 1
ATOM 1361 N N . ALA A 1 193 ? 10.323 -13.265 -6.937 1.00 98.12 193 ALA A N 1
ATOM 1362 C CA . ALA A 1 193 ? 9.064 -13.072 -6.230 1.00 98.12 193 ALA A CA 1
ATOM 1363 C C . ALA A 1 193 ? 8.133 -12.089 -6.958 1.00 98.12 193 ALA A C 1
ATOM 1365 O O . ALA A 1 193 ? 6.937 -12.344 -7.041 1.00 98.12 193 ALA A O 1
ATOM 1366 N N . GLY A 1 194 ? 8.675 -11.007 -7.531 1.00 97.81 194 GLY A N 1
ATOM 1367 C CA . GLY A 1 194 ? 7.894 -10.071 -8.346 1.00 97.81 194 GLY A CA 1
ATOM 1368 C C . GLY A 1 194 ? 7.285 -10.751 -9.572 1.00 97.81 194 GLY A C 1
ATOM 1369 O O . GLY A 1 194 ? 6.083 -10.653 -9.800 1.00 97.81 194 GLY A O 1
ATOM 1370 N N . LEU A 1 195 ? 8.090 -11.530 -10.302 1.00 96.88 195 LEU A N 1
ATOM 1371 C CA . LEU A 1 195 ? 7.620 -12.338 -11.434 1.00 96.88 195 LEU A CA 1
ATOM 1372 C C . LEU A 1 195 ? 6.515 -13.321 -11.019 1.00 96.88 195 LEU A C 1
ATOM 1374 O O . LEU A 1 195 ? 5.570 -13.537 -11.773 1.00 96.88 195 LEU A O 1
ATOM 1378 N N . ALA A 1 196 ? 6.614 -13.908 -9.821 1.00 96.75 196 ALA A N 1
ATOM 1379 C CA . ALA A 1 196 ? 5.633 -14.870 -9.322 1.00 96.75 196 ALA A CA 1
ATOM 1380 C C . ALA A 1 196 ? 4.253 -14.250 -9.051 1.00 96.75 196 ALA A C 1
ATOM 1382 O O . ALA A 1 196 ? 3.251 -14.949 -9.190 1.00 96.75 196 ALA A O 1
ATOM 1383 N N . ILE A 1 197 ? 4.192 -12.962 -8.696 1.00 96.12 197 ILE A N 1
ATOM 1384 C CA . ILE A 1 197 ? 2.924 -12.236 -8.517 1.00 96.12 197 ILE A CA 1
ATOM 1385 C C . ILE A 1 197 ? 2.434 -11.571 -9.810 1.00 96.12 197 ILE A C 1
ATOM 1387 O O . ILE A 1 197 ? 1.336 -11.031 -9.835 1.00 96.12 197 ILE A O 1
ATOM 1391 N N . GLY A 1 198 ? 3.217 -11.649 -10.890 1.00 95.12 198 GLY A N 1
ATOM 1392 C CA . GLY A 1 198 ? 2.855 -11.132 -12.208 1.00 95.12 198 GLY A CA 1
ATOM 1393 C C . GLY A 1 198 ? 3.532 -9.820 -12.593 1.00 95.12 198 GLY A C 1
ATOM 1394 O O . GLY A 1 198 ? 3.229 -9.303 -13.665 1.00 95.12 198 GLY A O 1
ATOM 1395 N N . PHE A 1 199 ? 4.456 -9.286 -11.783 1.00 94.44 199 PHE A N 1
ATOM 1396 C CA . PHE A 1 199 ? 5.267 -8.161 -12.243 1.00 94.44 199 PHE A CA 1
ATOM 1397 C C . PHE A 1 199 ? 6.183 -8.595 -13.385 1.00 94.44 199 PHE A C 1
ATOM 1399 O O . PHE A 1 199 ? 6.758 -9.676 -13.338 1.00 94.44 199 PHE A O 1
ATOM 1406 N N . ASP A 1 200 ? 6.391 -7.733 -14.375 1.00 92.81 200 ASP A N 1
ATOM 1407 C CA . ASP A 1 200 ? 7.372 -7.937 -15.435 1.00 92.81 200 ASP A CA 1
ATOM 1408 C C . ASP A 1 200 ? 8.203 -6.675 -15.682 1.00 92.81 200 ASP A C 1
ATOM 1410 O O . ASP A 1 200 ? 7.847 -5.567 -15.296 1.00 92.81 200 ASP A O 1
ATOM 1414 N N . ASN A 1 201 ? 9.348 -6.809 -16.345 1.00 91.69 201 ASN A N 1
ATOM 1415 C CA . ASN A 1 201 ? 10.214 -5.649 -16.550 1.00 91.69 201 ASN A CA 1
ATOM 1416 C C . ASN A 1 201 ? 9.559 -4.579 -17.437 1.00 91.69 201 ASN A C 1
ATOM 1418 O O . ASN A 1 201 ? 9.853 -3.402 -17.274 1.00 91.69 201 ASN A O 1
ATOM 1422 N N . SER A 1 202 ? 8.687 -4.944 -18.375 1.00 89.19 202 SER A N 1
ATOM 1423 C CA . SER A 1 202 ? 8.052 -3.953 -19.248 1.00 89.19 202 SER A CA 1
ATOM 1424 C C . SER A 1 202 ? 7.096 -3.040 -18.486 1.00 89.19 202 SER A C 1
ATOM 1426 O O . SER A 1 202 ? 7.023 -1.859 -18.807 1.00 89.19 202 SER A O 1
ATOM 1428 N N . MET A 1 203 ? 6.435 -3.553 -17.447 1.00 88.88 203 MET A N 1
ATOM 1429 C CA . MET A 1 203 ? 5.540 -2.761 -16.610 1.00 88.88 203 MET A CA 1
ATOM 1430 C C . MET A 1 203 ? 6.273 -1.987 -15.520 1.00 88.88 203 MET A C 1
ATOM 1432 O O . MET A 1 203 ? 5.777 -0.967 -15.081 1.00 88.88 203 MET A O 1
ATOM 1436 N N . LEU A 1 204 ? 7.438 -2.448 -15.065 1.00 91.31 204 LEU A N 1
ATOM 1437 C CA . LEU A 1 204 ? 8.223 -1.736 -14.049 1.00 91.31 204 LEU A CA 1
ATOM 1438 C C . LEU A 1 204 ? 9.013 -0.562 -14.644 1.00 91.31 204 LEU A C 1
ATOM 1440 O O . LEU A 1 204 ? 9.335 0.405 -13.959 1.00 91.31 204 LEU A O 1
ATOM 1444 N N . ASN A 1 205 ? 9.343 -0.641 -15.935 1.00 90.12 205 ASN A N 1
ATOM 1445 C CA . ASN A 1 205 ? 10.055 0.411 -16.648 1.00 90.12 205 ASN A CA 1
ATOM 1446 C C . ASN A 1 205 ? 9.056 1.314 -17.394 1.00 90.12 205 ASN A C 1
ATOM 1448 O O . ASN A 1 205 ? 8.172 0.839 -18.095 1.00 90.12 205 ASN A O 1
ATOM 1452 N N . GLY A 1 206 ? 9.225 2.630 -17.280 1.00 83.62 206 GLY A N 1
ATOM 1453 C CA . GLY A 1 206 ? 8.350 3.648 -17.875 1.00 83.62 206 GLY A CA 1
ATOM 1454 C C . GLY A 1 206 ? 7.524 4.441 -16.859 1.00 83.62 206 GLY A C 1
ATOM 1455 O O . GLY A 1 206 ? 7.001 5.494 -17.212 1.00 83.62 206 GLY A O 1
ATOM 1456 N N . HIS A 1 207 ? 7.474 3.995 -15.602 1.00 83.94 207 HIS A N 1
ATOM 1457 C CA . HIS A 1 207 ? 6.983 4.791 -14.475 1.00 83.94 207 HIS A CA 1
ATOM 1458 C C . HIS A 1 207 ? 8.133 5.568 -13.846 1.00 83.94 207 HIS A C 1
ATOM 1460 O O . HIS A 1 207 ? 9.273 5.098 -13.843 1.00 83.94 207 HIS A O 1
ATOM 1466 N N . GLN A 1 208 ? 7.865 6.773 -13.354 1.00 88.69 208 GLN A N 1
ATOM 1467 C CA . GLN A 1 208 ? 8.903 7.561 -12.722 1.00 88.69 208 GLN A CA 1
ATOM 1468 C C . GLN A 1 208 ? 9.044 7.115 -11.261 1.00 88.69 208 GLN A C 1
ATOM 1470 O O . GLN A 1 208 ? 8.111 7.105 -10.464 1.00 88.69 208 GLN A O 1
ATOM 1475 N N . THR A 1 209 ? 10.257 6.740 -10.883 1.00 91.50 209 THR A N 1
ATOM 1476 C CA . THR A 1 209 ? 10.553 6.330 -9.511 1.00 91.50 209 THR A CA 1
ATOM 1477 C C . THR A 1 209 ? 11.202 7.482 -8.775 1.00 91.50 209 THR A C 1
ATOM 1479 O O . THR A 1 209 ? 12.188 8.042 -9.268 1.00 91.50 209 THR A O 1
ATOM 1482 N N . HIS A 1 210 ? 10.680 7.821 -7.594 1.00 92.31 210 HIS A N 1
ATOM 1483 C CA . HIS A 1 210 ? 11.152 8.990 -6.843 1.00 92.31 210 HIS A CA 1
ATOM 1484 C C . HIS A 1 210 ? 11.803 8.659 -5.507 1.00 92.31 210 HIS A C 1
ATOM 1486 O O . HIS A 1 210 ? 12.532 9.498 -4.983 1.00 92.31 210 HIS A O 1
ATOM 1492 N N . ASN A 1 211 ? 11.610 7.452 -4.976 1.00 93.19 211 ASN A N 1
ATOM 1493 C CA . ASN A 1 211 ? 12.291 6.965 -3.777 1.00 93.19 211 ASN A CA 1
ATOM 1494 C C . ASN A 1 211 ? 12.637 5.478 -3.895 1.00 93.19 211 ASN A C 1
ATOM 1496 O O . ASN A 1 211 ? 12.155 4.766 -4.769 1.00 93.19 211 ASN A O 1
ATOM 1500 N N . LYS A 1 212 ? 13.502 5.025 -2.995 1.00 94.88 212 LYS A N 1
ATOM 1501 C CA . LYS A 1 212 ? 13.836 3.614 -2.776 1.00 94.88 212 LYS A CA 1
ATOM 1502 C C . LYS A 1 212 ? 13.654 3.278 -1.305 1.00 94.88 212 LYS A C 1
ATOM 1504 O O . LYS A 1 212 ? 13.604 4.189 -0.484 1.00 94.88 212 LYS A O 1
ATOM 1509 N N . PHE A 1 213 ? 13.633 2.002 -0.960 1.00 95.69 213 PHE A N 1
ATOM 1510 C CA . PHE A 1 213 ? 13.637 1.552 0.428 1.00 95.69 213 PHE A CA 1
ATOM 1511 C C . PHE A 1 213 ? 15.069 1.267 0.888 1.00 95.69 213 PHE A C 1
ATOM 1513 O O . PHE A 1 213 ? 15.827 0.573 0.207 1.00 95.69 213 PHE A O 1
ATOM 1520 N N . THR A 1 214 ? 15.458 1.824 2.036 1.00 91.75 214 THR A N 1
ATOM 1521 C CA . THR A 1 214 ? 16.769 1.559 2.668 1.00 91.75 214 THR A CA 1
ATOM 1522 C C . THR A 1 214 ? 16.668 0.713 3.925 1.00 91.75 214 THR A C 1
ATOM 1524 O O . THR A 1 214 ? 17.634 0.045 4.281 1.00 91.75 214 THR A O 1
ATOM 1527 N N . THR A 1 215 ? 15.515 0.743 4.590 1.00 91.94 215 THR A N 1
ATOM 1528 C CA . THR A 1 215 ? 15.207 -0.048 5.782 1.00 91.94 215 THR A CA 1
ATOM 1529 C C . THR A 1 215 ? 13.741 -0.449 5.735 1.00 91.94 215 THR A C 1
ATOM 1531 O O . THR A 1 215 ? 12.887 0.370 5.392 1.00 91.94 215 THR A O 1
ATOM 1534 N N . PHE A 1 216 ? 13.467 -1.705 6.055 1.00 95.25 216 PHE A N 1
ATOM 1535 C CA . PHE A 1 216 ? 12.134 -2.290 6.134 1.00 95.25 216 PHE A CA 1
ATOM 1536 C C . PHE A 1 216 ? 12.208 -3.571 6.965 1.00 95.25 216 PHE A C 1
ATOM 1538 O O . PHE A 1 216 ? 13.297 -4.132 7.139 1.00 95.25 216 PHE A O 1
ATOM 1545 N N . ASP A 1 217 ? 11.067 -4.016 7.481 1.00 95.06 217 ASP A N 1
ATOM 1546 C CA . ASP A 1 217 ? 10.980 -5.253 8.250 1.00 95.06 217 ASP A CA 1
ATOM 1547 C C . ASP A 1 217 ? 11.386 -6.457 7.383 1.00 95.06 217 ASP A C 1
ATOM 1549 O O . ASP A 1 217 ? 11.004 -6.566 6.217 1.00 95.06 217 ASP A O 1
ATOM 1553 N N . SER A 1 218 ? 12.161 -7.387 7.946 1.00 94.75 218 SER A N 1
ATOM 1554 C CA . SER A 1 218 ? 12.655 -8.567 7.221 1.00 94.75 218 SER A CA 1
ATOM 1555 C C . SER A 1 218 ? 11.556 -9.502 6.706 1.00 94.75 218 SER A C 1
ATOM 1557 O O . SER A 1 218 ? 11.836 -10.361 5.873 1.00 94.75 218 SER A O 1
ATOM 1559 N N . SER A 1 219 ? 10.329 -9.348 7.199 1.00 94.12 219 SER A N 1
ATOM 1560 C CA . SER A 1 219 ? 9.151 -10.091 6.752 1.00 94.12 219 SER A CA 1
ATOM 1561 C C . SER A 1 219 ? 8.674 -9.659 5.362 1.00 94.12 219 SER A C 1
ATOM 1563 O O . SER A 1 219 ? 7.942 -10.401 4.708 1.00 94.12 219 SER A O 1
ATOM 1565 N N . PHE A 1 220 ? 9.093 -8.484 4.879 1.00 96.81 220 PHE A N 1
ATOM 1566 C CA . PHE A 1 220 ? 8.756 -8.034 3.534 1.00 96.81 220 PHE A CA 1
ATOM 1567 C C . PHE A 1 220 ? 9.516 -8.817 2.466 1.00 96.81 220 PHE A C 1
ATOM 1569 O O . PHE A 1 220 ? 10.730 -9.020 2.514 1.00 96.81 220 PHE A O 1
ATOM 1576 N N . THR A 1 221 ? 8.784 -9.173 1.420 1.00 97.69 221 THR A N 1
ATOM 1577 C CA . THR A 1 221 ? 9.330 -9.709 0.183 1.00 97.69 221 THR A CA 1
ATOM 1578 C C . THR A 1 221 ? 9.698 -8.567 -0.755 1.00 97.69 221 THR A C 1
ATOM 1580 O O . THR A 1 221 ? 8.905 -7.661 -1.000 1.00 97.69 221 THR A O 1
ATOM 1583 N N . ILE A 1 222 ? 10.903 -8.622 -1.320 1.00 98.31 222 ILE A N 1
ATOM 1584 C CA . ILE A 1 222 ? 11.352 -7.674 -2.343 1.00 98.31 222 ILE A CA 1
ATOM 1585 C C . ILE A 1 222 ? 10.831 -8.139 -3.702 1.00 98.31 222 ILE A C 1
ATOM 1587 O O . ILE A 1 222 ? 11.253 -9.186 -4.199 1.00 98.31 222 ILE A O 1
ATOM 1591 N N . PHE A 1 223 ? 9.957 -7.352 -4.326 1.00 98.50 223 PHE A N 1
ATOM 1592 C CA . PHE A 1 223 ? 9.390 -7.656 -5.642 1.00 98.50 223 PHE A CA 1
ATOM 1593 C C . PHE A 1 223 ? 10.162 -7.027 -6.795 1.00 98.50 223 PHE A C 1
ATOM 1595 O O . PHE A 1 223 ? 10.147 -7.549 -7.908 1.00 98.50 223 PHE A O 1
ATOM 1602 N N . GLU A 1 224 ? 10.881 -5.942 -6.533 1.00 97.94 224 GLU A N 1
ATOM 1603 C CA . GLU A 1 224 ? 11.558 -5.181 -7.572 1.00 97.94 224 GLU A CA 1
ATOM 1604 C C . GLU A 1 224 ? 12.836 -4.530 -7.063 1.00 97.94 224 GLU A C 1
ATOM 1606 O O . GLU A 1 224 ? 12.872 -3.953 -5.967 1.00 97.94 224 GLU A O 1
ATOM 1611 N N . THR A 1 225 ? 13.858 -4.539 -7.919 1.00 97.88 225 THR A N 1
ATOM 1612 C CA . THR A 1 225 ? 15.082 -3.775 -7.701 1.00 97.88 225 THR A CA 1
ATOM 1613 C C . THR A 1 225 ? 15.521 -2.982 -8.930 1.00 97.88 225 THR A C 1
ATOM 1615 O O . THR A 1 225 ? 15.151 -3.273 -10.067 1.00 97.88 225 THR A O 1
ATOM 1618 N N . ARG A 1 226 ? 16.387 -1.991 -8.697 1.00 96.88 226 ARG A N 1
ATOM 1619 C CA . ARG A 1 226 ? 17.239 -1.362 -9.713 1.00 96.88 226 ARG A CA 1
ATOM 1620 C C . ARG A 1 226 ? 18.685 -1.483 -9.261 1.00 96.88 226 ARG A C 1
ATOM 1622 O O . ARG A 1 226 ? 19.121 -0.773 -8.357 1.00 96.88 226 ARG A O 1
ATOM 1629 N N . SER A 1 227 ? 19.445 -2.395 -9.868 1.00 96.06 227 SER A N 1
ATOM 1630 C CA . SER A 1 227 ? 20.751 -2.801 -9.327 1.00 96.06 227 SER A CA 1
ATOM 1631 C C . SER A 1 227 ? 20.597 -3.274 -7.866 1.00 96.06 227 SER A C 1
ATOM 1633 O O . SER A 1 227 ? 19.863 -4.228 -7.618 1.00 96.06 227 SER A O 1
ATOM 1635 N N . SER A 1 228 ? 21.233 -2.610 -6.898 1.00 95.31 228 SER A N 1
ATOM 1636 C CA . SER A 1 228 ? 21.102 -2.893 -5.463 1.00 95.31 228 SER A CA 1
ATOM 1637 C C . SER A 1 228 ? 19.997 -2.093 -4.759 1.00 95.31 228 SER A C 1
ATOM 1639 O O . SER A 1 228 ? 19.871 -2.177 -3.541 1.00 95.31 228 SER A O 1
ATOM 1641 N N . GLU A 1 229 ? 19.256 -1.247 -5.472 1.00 96.31 229 GLU A N 1
ATOM 1642 C CA . GLU A 1 229 ? 18.200 -0.414 -4.894 1.00 96.31 229 GLU A CA 1
ATOM 1643 C C . GLU A 1 229 ? 16.894 -1.200 -4.824 1.00 96.31 229 GLU A C 1
ATOM 1645 O O . GLU A 1 229 ? 16.473 -1.766 -5.829 1.00 96.31 229 GLU A O 1
ATOM 1650 N N . VAL A 1 230 ? 16.250 -1.223 -3.658 1.00 97.06 230 VAL A N 1
ATOM 1651 C CA . VAL A 1 230 ? 14.942 -1.860 -3.457 1.00 97.06 230 VAL A CA 1
ATOM 1652 C C . VAL A 1 230 ? 13.843 -0.851 -3.763 1.00 97.06 230 VAL A C 1
ATOM 1654 O O . VAL A 1 230 ? 13.845 0.241 -3.194 1.00 97.06 230 VAL A O 1
ATOM 1657 N N . ILE A 1 231 ? 12.924 -1.203 -4.662 1.00 96.88 231 ILE A N 1
ATOM 1658 C CA . ILE A 1 231 ? 11.944 -0.255 -5.219 1.00 96.88 231 ILE A CA 1
ATOM 1659 C C . ILE A 1 231 ? 10.516 -0.622 -4.858 1.00 96.88 231 ILE A C 1
ATOM 1661 O O . ILE A 1 231 ? 9.749 0.271 -4.523 1.00 96.88 231 ILE A O 1
ATOM 1665 N N . THR A 1 232 ? 10.177 -1.909 -4.883 1.00 97.69 232 THR A N 1
ATOM 1666 C CA . THR A 1 232 ? 8.848 -2.397 -4.507 1.00 97.69 232 THR A CA 1
ATOM 1667 C C . THR A 1 232 ? 9.000 -3.560 -3.541 1.00 97.69 232 THR A C 1
ATOM 1669 O O . THR A 1 232 ? 9.752 -4.506 -3.804 1.00 97.69 232 THR A O 1
ATOM 1672 N N . ILE A 1 233 ? 8.285 -3.477 -2.424 1.00 98.12 233 ILE A N 1
ATOM 1673 C CA . ILE A 1 233 ? 8.228 -4.504 -1.387 1.00 98.12 233 ILE A CA 1
ATOM 1674 C C . ILE A 1 233 ? 6.775 -4.820 -1.054 1.00 98.12 233 ILE A C 1
ATOM 1676 O O . ILE A 1 233 ? 5.900 -3.970 -1.216 1.00 98.12 233 ILE A O 1
ATOM 1680 N N . GLY A 1 234 ? 6.515 -6.022 -0.557 1.00 97.62 234 GLY A N 1
ATOM 1681 C CA . GLY A 1 234 ? 5.212 -6.338 0.006 1.00 97.62 234 GLY A CA 1
ATOM 1682 C C . GLY A 1 234 ? 5.252 -7.389 1.096 1.00 97.62 234 GLY A C 1
ATOM 1683 O O . GLY A 1 234 ? 6.233 -8.108 1.272 1.00 97.62 234 GLY A O 1
ATOM 1684 N N . LEU A 1 235 ? 4.165 -7.430 1.844 1.00 96.44 235 LEU A N 1
ATOM 1685 C CA . LEU A 1 235 ? 3.911 -8.300 2.974 1.00 96.44 235 LEU A CA 1
ATOM 1686 C C . LEU A 1 235 ? 2.575 -9.000 2.752 1.00 96.44 235 LEU A C 1
ATOM 1688 O O . LEU A 1 235 ? 1.668 -8.381 2.193 1.00 96.44 235 LEU A O 1
ATOM 1692 N N . ARG A 1 236 ? 2.465 -10.262 3.174 1.00 94.19 236 ARG A N 1
ATOM 1693 C CA . ARG A 1 236 ? 1.175 -10.942 3.291 1.00 94.19 236 ARG A CA 1
ATOM 1694 C C . ARG A 1 236 ? 0.930 -11.406 4.713 1.00 94.19 236 ARG A C 1
ATOM 1696 O O . ARG A 1 236 ? 1.853 -11.957 5.317 1.00 94.19 236 ARG A O 1
ATOM 1703 N N . GLY A 1 237 ? -0.297 -11.241 5.195 1.00 90.69 237 GLY A N 1
ATOM 1704 C CA . GLY A 1 237 ? -0.756 -11.802 6.462 1.00 90.69 237 GLY A CA 1
ATOM 1705 C C . GLY A 1 237 ? 0.067 -11.366 7.676 1.00 90.69 237 GLY A C 1
ATOM 1706 O O . GLY A 1 237 ? 0.453 -12.217 8.477 1.00 90.69 237 GLY A O 1
ATOM 1707 N N . GLY A 1 238 ? 0.342 -10.063 7.821 1.00 90.19 238 GLY A N 1
ATOM 1708 C CA . GLY A 1 238 ? 0.953 -9.510 9.040 1.00 90.19 238 GLY A CA 1
ATOM 1709 C C . GLY A 1 238 ? 0.001 -8.709 9.932 1.00 90.19 238 GLY A C 1
ATOM 1710 O O . GLY A 1 238 ? -0.996 -8.166 9.475 1.00 90.19 238 GLY A O 1
ATOM 1711 N N . THR A 1 239 ? 0.326 -8.590 11.216 1.00 92.38 239 THR A N 1
ATOM 1712 C CA . THR A 1 239 ? -0.314 -7.631 12.128 1.00 92.38 239 THR A CA 1
ATOM 1713 C C . THR A 1 239 ? 0.684 -6.566 12.562 1.00 92.38 239 THR A C 1
ATOM 1715 O O . THR A 1 239 ? 1.893 -6.794 12.588 1.00 92.38 239 THR A O 1
ATOM 1718 N N . ILE A 1 240 ? 0.183 -5.382 12.892 1.00 92.56 240 ILE A N 1
ATOM 1719 C CA . ILE A 1 240 ? 0.930 -4.305 13.530 1.00 92.56 240 ILE A CA 1
ATOM 1720 C C . ILE A 1 240 ? 0.708 -4.393 15.042 1.00 92.56 240 ILE A C 1
ATOM 1722 O O . ILE A 1 240 ? -0.392 -4.130 15.528 1.00 92.56 240 ILE A O 1
ATOM 1726 N N . ASP A 1 241 ? 1.757 -4.722 15.791 1.00 90.12 241 ASP A N 1
ATOM 1727 C CA . ASP A 1 241 ? 1.747 -4.729 17.257 1.00 90.12 241 ASP A CA 1
ATOM 1728 C C . ASP A 1 241 ? 3.136 -4.374 17.810 1.00 90.12 241 ASP A C 1
ATOM 1730 O O . ASP A 1 241 ? 4.159 -4.534 17.142 1.00 90.12 241 ASP A O 1
ATOM 1734 N N . GLY A 1 242 ? 3.186 -3.816 19.021 1.00 85.81 242 GLY A N 1
ATOM 1735 C CA . GLY A 1 242 ? 4.438 -3.475 19.706 1.00 85.81 242 GLY A CA 1
ATOM 1736 C C . GLY A 1 242 ? 5.357 -2.503 18.951 1.00 85.81 242 GLY A C 1
ATOM 1737 O O . GLY A 1 242 ? 6.536 -2.402 19.287 1.00 85.81 242 GLY A O 1
ATOM 1738 N N . GLY A 1 243 ? 4.844 -1.793 17.939 1.00 87.38 243 GLY A N 1
ATOM 1739 C CA . GLY A 1 243 ? 5.619 -0.896 17.077 1.00 87.38 243 GLY A CA 1
ATOM 1740 C C . GLY A 1 243 ? 6.308 -1.569 15.881 1.00 87.38 243 GLY A C 1
ATOM 1741 O O . GLY A 1 243 ? 7.203 -0.958 15.295 1.00 87.38 243 GLY A O 1
ATOM 1742 N N . GLY A 1 244 ? 5.918 -2.791 15.506 1.00 90.19 244 GLY A N 1
ATOM 1743 C CA . GLY A 1 244 ? 6.455 -3.503 14.343 1.00 90.19 244 GLY A CA 1
ATOM 1744 C C . GLY A 1 244 ? 5.446 -4.443 13.687 1.00 90.19 244 GLY A C 1
ATOM 1745 O O . GLY A 1 244 ? 4.262 -4.414 14.018 1.00 90.19 244 GLY A O 1
ATOM 1746 N N . ILE A 1 245 ? 5.930 -5.255 12.742 1.00 91.56 245 ILE A N 1
ATOM 1747 C CA . ILE A 1 245 ? 5.143 -6.322 12.120 1.00 91.56 245 ILE A CA 1
ATOM 1748 C C . ILE A 1 245 ? 5.329 -7.619 12.905 1.00 91.56 245 ILE A C 1
ATOM 1750 O O . ILE A 1 245 ? 6.456 -8.035 13.177 1.00 91.56 245 ILE A O 1
ATOM 1754 N N . ILE A 1 246 ? 4.223 -8.290 13.210 1.00 89.88 246 ILE A N 1
ATOM 1755 C CA . ILE A 1 246 ? 4.209 -9.672 13.676 1.00 89.88 246 ILE A CA 1
ATOM 1756 C C . ILE A 1 246 ? 3.601 -10.526 12.567 1.00 89.88 246 ILE A C 1
ATOM 1758 O O . ILE A 1 246 ? 2.475 -10.297 12.131 1.00 89.88 246 ILE A O 1
ATOM 1762 N N . ILE A 1 247 ? 4.359 -11.515 12.097 1.00 85.25 247 ILE A N 1
ATOM 1763 C CA . ILE A 1 247 ? 3.829 -12.565 11.226 1.00 85.25 247 ILE A CA 1
ATOM 1764 C C . ILE A 1 247 ? 3.478 -13.735 12.120 1.00 85.25 247 ILE A C 1
ATOM 1766 O O . ILE A 1 247 ? 4.357 -14.495 12.540 1.00 85.25 247 ILE A O 1
ATOM 1770 N N . GLU A 1 248 ? 2.195 -13.856 12.439 1.00 72.50 248 GLU A N 1
ATOM 1771 C CA . GLU A 1 248 ? 1.719 -15.076 13.066 1.00 72.50 248 GLU A CA 1
ATOM 1772 C C . GLU A 1 248 ? 1.928 -16.236 12.083 1.00 72.50 248 GLU A C 1
ATOM 1774 O O . GLU A 1 248 ? 1.732 -16.083 10.870 1.00 72.50 248 GLU A O 1
ATOM 1779 N N . PRO A 1 249 ? 2.368 -17.408 12.561 1.00 63.19 249 PRO A N 1
ATOM 1780 C CA . PRO A 1 249 ? 2.470 -18.579 11.712 1.00 63.19 249 PRO A CA 1
ATOM 1781 C C . PRO A 1 249 ? 1.127 -18.820 11.004 1.00 63.19 249 PRO A C 1
ATOM 1783 O O . PRO A 1 249 ? 0.089 -18.719 11.661 1.00 63.19 249 PRO A O 1
ATOM 1786 N N . PRO A 1 250 ? 1.113 -19.175 9.705 1.00 58.25 250 PRO A N 1
ATOM 1787 C CA . PRO A 1 250 ? -0.134 -19.439 8.995 1.00 58.25 250 PRO A CA 1
ATOM 1788 C C . PRO A 1 250 ? -0.974 -20.451 9.777 1.00 58.25 250 PRO A C 1
ATOM 1790 O O . PRO A 1 250 ? -0.434 -21.449 10.272 1.00 58.25 250 PRO A O 1
ATOM 1793 N N . GLU A 1 251 ? -2.274 -20.176 9.908 1.00 51.34 251 GLU A N 1
ATOM 1794 C CA . GLU A 1 251 ? -3.209 -21.029 10.641 1.00 51.34 251 GLU A CA 1
ATOM 1795 C C . GLU A 1 251 ? -3.027 -22.497 10.214 1.00 51.34 251 GLU A C 1
ATOM 1797 O O . GLU A 1 251 ? -3.198 -22.858 9.049 1.00 51.34 251 GLU A O 1
ATOM 1802 N N . GLY A 1 252 ? -2.606 -23.348 11.154 1.00 51.72 252 GLY A N 1
ATOM 1803 C CA . GLY A 1 252 ? -2.230 -24.744 10.888 1.00 51.72 252 GLY A CA 1
ATOM 1804 C C . GLY A 1 252 ? -0.760 -25.072 11.163 1.00 51.72 252 GLY A C 1
ATOM 1805 O O . GLY A 1 252 ? -0.418 -26.247 11.313 1.00 51.72 252 GLY A O 1
ATOM 1806 N N . SER A 1 253 ? 0.100 -24.068 11.334 1.00 50.88 253 SER A N 1
ATOM 1807 C CA . SER A 1 253 ? 1.339 -24.239 12.093 1.00 50.88 253 SER A CA 1
ATOM 1808 C C . SER A 1 253 ? 0.949 -24.423 13.559 1.00 50.88 253 SER A C 1
ATOM 1810 O O . SER A 1 253 ? 0.284 -23.576 14.144 1.00 50.88 253 SER A O 1
ATOM 1812 N N . THR A 1 254 ? 1.261 -25.574 14.146 1.00 44.75 254 THR A N 1
ATOM 1813 C CA . THR A 1 254 ? 0.708 -26.067 15.420 1.00 44.75 254 THR A CA 1
ATOM 1814 C C . THR A 1 254 ? 1.207 -25.323 16.671 1.00 44.75 254 THR A C 1
ATOM 1816 O O . THR A 1 254 ? 1.594 -25.955 17.656 1.00 44.75 254 THR A O 1
ATOM 1819 N N . VAL A 1 255 ? 1.226 -23.993 16.669 1.00 48.66 255 VAL A N 1
ATOM 1820 C CA . VAL A 1 255 ? 1.533 -23.190 17.853 1.00 48.66 255 VAL A CA 1
ATOM 1821 C C . VAL A 1 255 ? 0.229 -22.945 18.612 1.00 48.66 255 VAL A C 1
ATOM 1823 O O . VAL A 1 255 ? -0.550 -22.060 18.291 1.00 48.66 255 VAL A O 1
ATOM 1826 N N . GLY A 1 256 ? -0.015 -23.785 19.622 1.00 46.69 256 GLY A N 1
ATOM 1827 C CA . GLY A 1 256 ? -0.977 -23.499 20.687 1.00 46.69 256 GLY A CA 1
ATOM 1828 C C . GLY A 1 256 ? -2.432 -23.875 20.415 1.00 46.69 256 GLY A C 1
ATOM 1829 O O . GLY A 1 256 ? -3.325 -23.064 20.640 1.00 46.69 256 GLY A O 1
ATOM 1830 N N . ILE A 1 257 ? -2.709 -25.138 20.066 1.00 53.56 257 ILE A N 1
ATOM 1831 C CA . ILE A 1 257 ? -3.986 -25.737 20.496 1.00 53.56 257 ILE A CA 1
ATOM 1832 C C . ILE A 1 257 ? -4.093 -25.451 22.006 1.00 53.56 257 ILE A C 1
ATOM 1834 O O . ILE A 1 257 ? -3.146 -25.808 22.716 1.00 53.56 257 ILE A O 1
ATOM 1838 N N . PRO A 1 258 ? -5.171 -24.814 22.516 1.00 50.78 258 PRO A N 1
ATOM 1839 C CA . PRO A 1 258 ? -5.353 -24.649 23.950 1.00 50.78 258 PRO A CA 1
ATOM 1840 C C . PRO A 1 258 ? -5.154 -26.014 24.591 1.00 50.78 258 PRO A C 1
ATOM 1842 O O . PRO A 1 258 ? -5.847 -26.964 24.213 1.00 50.78 258 PRO A O 1
ATOM 1845 N N . GLU A 1 259 ? -4.167 -26.147 25.486 1.00 53.53 259 GLU A N 1
ATOM 1846 C CA . GLU A 1 259 ? -3.877 -27.456 26.062 1.00 53.53 259 GLU A CA 1
ATOM 1847 C C . GLU A 1 259 ? -5.190 -28.052 26.588 1.00 53.53 259 GLU A C 1
ATOM 1849 O O . GLU A 1 259 ? -5.985 -27.304 27.179 1.00 53.53 259 GLU A O 1
ATOM 1854 N N . PRO A 1 260 ? -5.449 -29.361 26.397 1.00 57.41 260 PRO A N 1
ATOM 1855 C CA . PRO A 1 260 ? -6.713 -30.007 26.763 1.00 57.41 260 PRO A CA 1
ATOM 1856 C C . PRO A 1 260 ? -7.220 -29.670 28.179 1.00 57.41 260 PRO A C 1
ATOM 1858 O O . PRO A 1 260 ? -8.419 -29.751 28.450 1.00 57.41 260 PRO A O 1
ATOM 1861 N N . GLY A 1 261 ? -6.329 -29.240 29.080 1.00 56.91 261 GLY A N 1
ATOM 1862 C CA . GLY A 1 261 ? -6.662 -28.736 30.412 1.00 56.91 261 GLY A CA 1
ATOM 1863 C C . GLY A 1 261 ? -7.557 -27.487 30.448 1.00 56.91 261 GLY A C 1
ATOM 1864 O O . GLY A 1 261 ? -8.374 -27.363 31.356 1.00 56.91 261 GLY A O 1
ATOM 1865 N N . SER A 1 262 ? -7.476 -26.583 29.471 1.00 60.03 262 SER A N 1
ATOM 1866 C CA . SER A 1 262 ? -8.304 -25.364 29.431 1.00 60.03 262 SER A CA 1
ATOM 1867 C C . SER A 1 262 ? -9.768 -25.666 29.074 1.00 60.03 262 SER A C 1
ATOM 1869 O O . SER A 1 262 ? -10.685 -25.159 29.724 1.00 60.03 262 SER A O 1
ATOM 1871 N N . LEU A 1 263 ? -10.002 -26.602 28.147 1.00 59.16 263 LEU A N 1
ATOM 1872 C CA . LEU A 1 263 ? -11.333 -27.158 27.872 1.00 59.16 263 LEU A CA 1
ATOM 1873 C C . LEU A 1 263 ? -11.872 -27.969 29.056 1.00 59.16 263 LEU A C 1
ATOM 1875 O O . LEU A 1 263 ? -13.060 -27.887 29.374 1.00 59.16 263 LEU A O 1
ATOM 1879 N N . ALA A 1 264 ? -11.004 -28.709 29.751 1.00 63.12 264 ALA A N 1
ATOM 1880 C CA . ALA A 1 264 ? -11.389 -29.417 30.966 1.00 63.12 264 ALA A CA 1
ATOM 1881 C C . ALA A 1 264 ? -11.833 -28.450 32.076 1.00 63.12 264 ALA A C 1
ATOM 1883 O O . ALA A 1 264 ? -12.791 -28.749 32.784 1.00 63.12 264 ALA A O 1
ATOM 1884 N N . LEU A 1 265 ? -11.207 -27.274 32.205 1.00 61.03 265 LEU A N 1
ATOM 1885 C CA . LEU A 1 265 ? -11.574 -26.275 33.212 1.00 61.03 265 LEU A CA 1
ATOM 1886 C C . LEU A 1 265 ? -12.943 -25.631 32.928 1.00 61.03 265 LEU A C 1
ATOM 1888 O O . LEU A 1 265 ? -13.746 -25.463 33.850 1.00 61.03 265 LEU A O 1
ATOM 1892 N N . VAL A 1 266 ? -13.254 -25.336 31.661 1.00 67.81 266 VAL A N 1
ATOM 1893 C CA . VAL A 1 266 ? -14.591 -24.867 31.241 1.00 67.81 266 VAL A CA 1
ATOM 1894 C C . VAL A 1 266 ? -15.640 -25.971 31.436 1.00 67.81 266 VAL A C 1
ATOM 1896 O O . VAL A 1 266 ? -16.714 -25.728 31.985 1.00 67.81 266 VAL A O 1
ATOM 1899 N N . GLY A 1 267 ? -15.313 -27.217 31.081 1.00 65.81 267 GLY A N 1
ATOM 1900 C CA . GLY A 1 267 ? -16.185 -28.369 31.324 1.00 65.81 267 GLY A CA 1
ATOM 1901 C C . GLY A 1 267 ? -16.463 -28.613 32.814 1.00 65.81 267 GLY A C 1
ATOM 1902 O O . GLY A 1 267 ? -17.610 -28.824 33.210 1.00 65.81 267 GLY A O 1
ATOM 1903 N N . LEU A 1 268 ? -15.437 -28.533 33.667 1.00 71.69 268 LEU A N 1
ATOM 1904 C CA . LEU A 1 268 ? -15.550 -28.736 35.116 1.00 71.69 268 LEU A CA 1
ATOM 1905 C C . LEU A 1 268 ? -16.302 -27.601 35.814 1.00 71.69 268 LEU A C 1
ATOM 1907 O O . LEU A 1 268 ? -17.082 -27.865 36.728 1.00 71.69 268 LEU A O 1
ATOM 1911 N N . SER A 1 269 ? -16.116 -26.354 35.382 1.00 66.31 269 SER A N 1
ATOM 1912 C CA . SER A 1 269 ? -16.867 -25.218 35.931 1.00 66.31 269 SER A CA 1
ATOM 1913 C C . SER A 1 269 ? -18.359 -25.317 35.596 1.00 66.31 269 SER A C 1
ATOM 1915 O O . SER A 1 269 ? -19.194 -25.128 36.483 1.00 66.31 269 SER A O 1
ATOM 1917 N N . LEU A 1 270 ? -18.718 -25.739 34.378 1.00 68.88 270 LEU A N 1
ATOM 1918 C CA . LEU A 1 270 ? -20.112 -26.012 34.002 1.00 68.88 270 LEU A CA 1
ATOM 1919 C C . LEU A 1 270 ? -20.731 -27.170 34.804 1.00 68.88 270 LEU A C 1
ATOM 1921 O O . LEU A 1 270 ? -21.870 -27.060 35.267 1.00 68.88 270 LEU A O 1
ATOM 1925 N N . LEU A 1 271 ? -19.981 -28.252 35.034 1.00 69.88 271 LEU A N 1
ATOM 1926 C CA . LEU A 1 271 ? -20.423 -29.361 35.889 1.00 69.88 271 LEU A CA 1
ATOM 1927 C C . LEU A 1 271 ? -20.594 -28.927 37.354 1.00 69.88 271 LEU A C 1
ATOM 1929 O O . LEU A 1 271 ? -21.569 -29.320 38.000 1.00 69.88 271 LEU A O 1
ATOM 1933 N N . GLY A 1 272 ? -19.705 -28.069 37.861 1.00 70.00 272 GLY A N 1
ATOM 1934 C CA . GLY A 1 272 ? -19.796 -27.484 39.199 1.00 70.00 272 GLY A CA 1
ATOM 1935 C C . GLY A 1 272 ? -21.071 -26.658 39.402 1.00 70.00 272 GLY A C 1
ATOM 1936 O O . GLY A 1 272 ? -21.780 -26.854 40.391 1.00 70.00 272 GLY A O 1
ATOM 1937 N N . PHE A 1 273 ? -21.431 -25.801 38.439 1.00 67.50 273 PHE A N 1
ATOM 1938 C CA . PHE A 1 273 ? -22.686 -25.037 38.485 1.00 67.50 273 PHE A CA 1
ATOM 1939 C C . PHE A 1 273 ? -23.934 -25.922 38.361 1.00 67.50 273 PHE A C 1
ATOM 1941 O O . PHE A 1 273 ? -24.952 -25.648 39.005 1.00 67.50 273 PHE A O 1
ATOM 1948 N N . GLY A 1 274 ? -23.864 -27.003 37.578 1.00 68.06 274 GLY A N 1
ATOM 1949 C CA . GLY A 1 274 ? -24.930 -28.003 37.499 1.00 68.06 274 GLY A CA 1
ATOM 1950 C C . GLY A 1 274 ? -25.165 -28.720 38.834 1.00 68.06 274 GLY A C 1
ATOM 1951 O O . GLY A 1 274 ? -26.309 -28.854 39.273 1.00 68.06 274 GLY A O 1
ATOM 1952 N N . ALA A 1 275 ? -24.088 -29.123 39.515 1.00 66.19 275 ALA A N 1
ATOM 1953 C CA . ALA A 1 275 ? -24.152 -29.819 40.800 1.00 66.19 275 ALA A CA 1
ATOM 1954 C C . ALA A 1 275 ? -24.610 -28.907 41.955 1.00 66.19 275 ALA A C 1
ATOM 1956 O O . ALA A 1 275 ? -25.415 -29.328 42.789 1.00 66.19 275 ALA A O 1
ATOM 1957 N N . ALA A 1 276 ? -24.182 -27.638 41.976 1.00 65.44 276 ALA A N 1
ATOM 1958 C CA . ALA A 1 276 ? -24.564 -26.669 43.009 1.00 65.44 276 ALA A CA 1
ATOM 1959 C C . ALA A 1 276 ? -26.076 -26.362 43.038 1.00 65.44 276 ALA A C 1
ATOM 1961 O O . ALA A 1 276 ? -26.618 -25.990 44.077 1.00 65.44 276 ALA A O 1
ATOM 1962 N N . ARG A 1 277 ? -26.798 -26.566 41.926 1.00 63.69 277 ARG A N 1
ATOM 1963 C CA . ARG A 1 277 ? -28.263 -26.399 41.874 1.00 63.69 277 ARG A CA 1
ATOM 1964 C C . ARG A 1 277 ? -29.056 -27.548 42.506 1.00 63.69 277 ARG A C 1
ATOM 1966 O O . ARG A 1 277 ? -30.257 -27.384 42.719 1.00 63.69 277 ARG A O 1
ATOM 1973 N N . TYR A 1 278 ? -28.427 -28.688 42.804 1.00 59.09 278 TYR A N 1
ATOM 1974 C CA . TYR A 1 278 ? -29.117 -29.885 43.302 1.00 59.09 278 TYR A CA 1
ATOM 1975 C C . TYR A 1 278 ? -29.032 -30.106 44.820 1.00 59.09 278 TYR A C 1
ATOM 1977 O O . TYR A 1 278 ? -29.726 -30.986 45.336 1.00 59.09 278 TYR A O 1
ATOM 1985 N N . SER A 1 279 ? -28.265 -29.312 45.575 1.00 57.03 279 SER A N 1
ATOM 1986 C CA . SER A 1 279 ? -28.236 -29.440 47.037 1.00 57.03 279 SER A CA 1
ATOM 1987 C C . SER A 1 279 ? -29.462 -28.771 47.669 1.00 57.03 279 SER A C 1
ATOM 1989 O O . SER A 1 279 ? -29.454 -27.577 47.968 1.00 57.03 279 SER A O 1
ATOM 1991 N N . LYS A 1 280 ? -30.540 -29.532 47.886 1.00 62.53 280 LYS A N 1
ATOM 1992 C CA . LYS A 1 280 ? -31.602 -29.106 48.808 1.00 62.53 280 LYS A CA 1
ATOM 1993 C C . LYS A 1 280 ? -31.113 -29.279 50.255 1.00 62.53 280 LYS A C 1
ATOM 1995 O O . LYS A 1 280 ? -30.635 -30.369 50.575 1.00 62.53 280 LYS A O 1
ATOM 2000 N N . PRO A 1 281 ? -31.246 -28.266 51.128 1.00 63.94 281 PRO A N 1
ATOM 2001 C CA . PRO A 1 281 ? -31.026 -28.450 52.557 1.00 63.94 281 PRO A CA 1
ATOM 2002 C C . PRO A 1 281 ? -32.073 -29.428 53.110 1.00 63.94 281 PRO A C 1
ATOM 2004 O O . PRO A 1 281 ? -33.248 -29.353 52.737 1.00 63.94 281 PRO A O 1
ATOM 2007 N N . LYS A 1 282 ? -31.616 -30.378 53.930 1.00 62.22 282 LYS A N 1
ATOM 2008 C CA . LYS A 1 282 ? -32.478 -31.253 54.734 1.00 62.22 282 LYS A CA 1
ATOM 2009 C C . LYS A 1 282 ? -32.978 -30.512 55.964 1.00 62.22 282 LYS A C 1
ATOM 2011 O O . LYS A 1 282 ? -32.186 -29.709 56.503 1.00 62.22 282 LYS A O 1
#